Protein AF-A0A0E0AJN8-F1 (afdb_monomer_lite)

pLDDT: mean 80.05, std 16.34, range [33.09, 97.81]

Structure (mmCIF, N/CA/C/O backbone):
data_AF-A0A0E0AJN8-F1
#
_entry.id   AF-A0A0E0AJN8-F1
#
loop_
_atom_site.group_PDB
_atom_site.id
_atom_site.type_symbol
_atom_site.label_atom_id
_atom_site.label_alt_id
_atom_site.label_comp_id
_atom_site.label_asym_id
_atom_site.label_entity_id
_atom_site.label_seq_id
_atom_site.pdbx_PDB_ins_code
_atom_site.Cartn_x
_atom_site.Cartn_y
_atom_site.Cartn_z
_atom_site.occupancy
_atom_site.B_iso_or_equiv
_atom_site.auth_seq_id
_atom_site.auth_comp_id
_atom_site.auth_asym_id
_atom_site.auth_atom_id
_atom_site.pdbx_PDB_model_num
ATOM 1 N N . MET A 1 1 ? 4.833 4.119 -17.431 1.00 85.12 1 MET A N 1
ATOM 2 C CA . MET A 1 1 ? 5.849 3.617 -16.483 1.00 85.12 1 MET A CA 1
ATOM 3 C C . MET A 1 1 ? 6.961 4.631 -16.342 1.00 85.12 1 MET A C 1
ATOM 5 O O . MET A 1 1 ? 7.397 5.195 -17.345 1.00 85.12 1 MET A O 1
ATOM 9 N N . GLU A 1 2 ? 7.409 4.856 -15.116 1.00 89.19 2 GLU A N 1
ATOM 10 C CA . GLU A 1 2 ? 8.600 5.634 -14.806 1.00 89.19 2 GLU A CA 1
ATOM 11 C C . GLU A 1 2 ? 9.861 4.791 -14.993 1.00 89.19 2 GLU A C 1
ATOM 13 O O . GLU A 1 2 ? 9.850 3.565 -14.891 1.00 89.19 2 GLU A O 1
ATOM 18 N N . CYS A 1 3 ? 10.961 5.463 -15.324 1.00 92.19 3 CYS A N 1
ATOM 19 C CA . CYS A 1 3 ? 12.257 4.814 -15.436 1.00 92.19 3 CYS A CA 1
ATOM 20 C C . CYS A 1 3 ? 12.813 4.567 -14.032 1.00 92.19 3 CYS A C 1
ATOM 22 O O . CYS A 1 3 ? 13.001 5.521 -13.284 1.00 92.19 3 CYS A O 1
ATOM 24 N N . ALA A 1 4 ? 13.163 3.326 -13.703 1.00 92.25 4 ALA A N 1
ATOM 25 C CA . ALA A 1 4 ? 13.659 2.983 -12.367 1.00 92.25 4 ALA A CA 1
ATOM 26 C C . ALA A 1 4 ? 15.018 3.614 -12.011 1.00 92.25 4 ALA A C 1
ATOM 28 O O . ALA A 1 4 ? 15.359 3.732 -10.844 1.00 92.25 4 ALA A O 1
ATOM 29 N N . ALA A 1 5 ? 15.783 4.072 -13.007 1.00 91.19 5 ALA A N 1
ATOM 30 C CA . ALA A 1 5 ? 17.014 4.832 -12.774 1.00 91.19 5 ALA A CA 1
ATOM 31 C C . ALA A 1 5 ? 16.797 6.350 -12.613 1.00 91.19 5 ALA A C 1
ATOM 33 O O . ALA A 1 5 ? 17.768 7.102 -12.528 1.00 91.19 5 ALA A O 1
ATOM 34 N N . LYS A 1 6 ? 15.548 6.836 -12.648 1.00 89.12 6 LYS A N 1
ATOM 35 C CA . LYS A 1 6 ? 15.242 8.268 -12.533 1.00 89.12 6 LYS A CA 1
ATOM 36 C C . LYS A 1 6 ? 15.759 8.785 -11.186 1.00 89.12 6 LYS A C 1
ATOM 38 O O . LYS A 1 6 ? 15.412 8.244 -10.145 1.00 89.12 6 LYS A O 1
ATOM 43 N N . GLY A 1 7 ? 16.601 9.817 -11.222 1.00 85.69 7 GLY A N 1
ATOM 44 C CA . GLY A 1 7 ? 17.241 10.382 -10.027 1.00 85.69 7 GLY A CA 1
ATOM 45 C C . GLY A 1 7 ? 18.526 9.675 -9.572 1.00 85.69 7 GLY A C 1
ATOM 46 O O . GLY A 1 7 ? 19.195 10.191 -8.686 1.00 85.69 7 GLY A O 1
ATOM 47 N N . LEU A 1 8 ? 18.911 8.550 -10.189 1.00 86.94 8 LEU A N 1
ATOM 48 C CA . LEU A 1 8 ? 20.195 7.873 -9.927 1.00 86.94 8 LEU A CA 1
ATOM 49 C C . LEU A 1 8 ? 21.315 8.315 -10.880 1.00 86.94 8 LEU A C 1
ATOM 51 O O . LEU A 1 8 ? 22.485 8.026 -10.646 1.00 86.94 8 LEU A O 1
ATOM 55 N N . VAL A 1 9 ? 20.957 8.987 -11.972 1.00 84.81 9 VAL A N 1
ATOM 56 C CA . VAL A 1 9 ? 21.876 9.470 -13.006 1.00 84.81 9 VAL A CA 1
ATOM 57 C C . VAL A 1 9 ? 21.717 10.976 -13.193 1.00 84.81 9 VAL A C 1
ATOM 59 O O . VAL A 1 9 ? 20.617 11.508 -13.051 1.00 84.81 9 VAL A O 1
ATOM 62 N N . ALA A 1 10 ? 22.818 11.657 -13.524 1.00 81.25 10 ALA A N 1
ATOM 63 C CA . ALA A 1 10 ? 22.811 13.089 -13.827 1.00 81.25 10 ALA A CA 1
ATOM 64 C C . ALA A 1 10 ? 22.093 13.401 -15.152 1.00 81.25 10 ALA A C 1
ATOM 66 O O . ALA A 1 10 ? 21.505 14.470 -15.306 1.00 81.25 10 ALA A O 1
ATOM 67 N N . GLU A 1 11 ? 22.129 12.466 -16.105 1.00 82.38 11 GLU A N 1
ATOM 68 C CA . GLU A 1 11 ? 21.421 12.602 -17.375 1.00 82.38 11 GLU A CA 1
ATOM 69 C C . GLU A 1 11 ? 19.902 12.443 -17.176 1.00 82.38 11 GLU A C 1
ATOM 71 O O . GLU A 1 11 ? 19.449 11.465 -16.572 1.00 82.38 11 GLU A O 1
ATOM 76 N N . PRO A 1 12 ? 19.078 13.374 -17.687 1.00 84.31 12 PRO A N 1
ATOM 77 C CA . PRO A 1 12 ? 17.633 13.275 -17.561 1.00 84.31 12 PRO A CA 1
ATOM 78 C C . PRO A 1 12 ? 17.073 12.113 -18.394 1.00 84.31 12 PRO A C 1
ATOM 80 O O . PRO A 1 12 ? 17.628 11.698 -19.410 1.00 84.31 12 PRO A O 1
ATOM 83 N N . CYS A 1 13 ? 15.914 11.594 -17.984 1.00 87.31 13 CYS A N 1
ATOM 84 C CA . CYS A 1 13 ? 15.222 10.560 -18.751 1.00 87.31 13 CYS A CA 1
ATOM 85 C C . CYS A 1 13 ? 14.786 11.100 -20.123 1.00 87.31 13 CYS A C 1
ATOM 87 O O . CYS A 1 13 ? 14.053 12.081 -20.200 1.00 87.31 13 CYS A O 1
ATOM 89 N N . ALA A 1 14 ? 15.185 10.414 -21.197 1.00 75.31 14 ALA A N 1
ATOM 90 C CA . ALA A 1 14 ? 14.916 10.824 -22.580 1.00 75.31 14 ALA A CA 1
ATOM 91 C C . ALA A 1 14 ? 13.469 10.568 -23.067 1.00 75.31 14 ALA A C 1
ATOM 93 O O . ALA A 1 14 ? 13.155 10.842 -24.222 1.00 75.31 14 ALA A O 1
ATOM 94 N N . GLY A 1 15 ? 12.593 10.002 -22.229 1.00 77.19 15 GLY A N 1
ATOM 95 C CA . GLY A 1 15 ? 11.206 9.688 -22.584 1.00 77.19 15 GLY A CA 1
ATOM 96 C C . GLY A 1 15 ? 10.587 8.593 -21.712 1.00 77.19 15 GLY A C 1
ATOM 97 O O . GLY A 1 15 ? 11.140 8.218 -20.675 1.00 77.19 15 GLY A O 1
ATOM 98 N N . GLU A 1 16 ? 9.436 8.068 -22.143 1.00 83.25 16 GLU A N 1
ATOM 99 C CA . GLU A 1 16 ? 8.716 7.001 -21.437 1.00 83.25 16 GLU A CA 1
ATOM 100 C C . GLU A 1 16 ? 9.541 5.714 -21.296 1.00 83.25 16 GLU A C 1
ATOM 102 O O . GLU A 1 16 ? 10.203 5.250 -22.230 1.00 83.25 16 GLU A O 1
ATOM 107 N N . ALA A 1 17 ? 9.441 5.073 -20.130 1.00 89.38 17 ALA A N 1
ATOM 108 C CA . ALA A 1 17 ? 10.117 3.813 -19.863 1.00 89.38 17 ALA A CA 1
ATOM 109 C C . ALA A 1 17 ? 9.378 2.637 -20.521 1.00 89.38 17 ALA A C 1
ATOM 111 O O . ALA A 1 17 ? 8.517 1.998 -19.919 1.00 89.38 17 ALA A O 1
ATOM 112 N N . ARG A 1 18 ? 9.701 2.361 -21.789 1.00 89.06 18 ARG A N 1
ATOM 113 C CA . ARG A 1 18 ? 9.078 1.280 -22.578 1.00 89.06 18 ARG A CA 1
ATOM 114 C C . ARG A 1 18 ? 9.843 -0.042 -22.528 1.00 89.06 18 ARG A C 1
ATOM 116 O O . ARG A 1 18 ? 9.283 -1.084 -22.855 1.00 89.06 18 ARG A O 1
ATOM 123 N N . ARG A 1 19 ? 11.117 -0.024 -22.126 1.00 91.12 19 ARG A N 1
ATOM 124 C CA . ARG A 1 19 ? 11.944 -1.235 -22.019 1.00 91.12 19 ARG A CA 1
ATOM 125 C C . ARG A 1 19 ? 11.726 -1.867 -20.656 1.00 91.12 19 ARG A C 1
ATOM 127 O O . ARG A 1 19 ? 11.797 -1.163 -19.658 1.00 91.12 19 ARG A O 1
ATOM 134 N N . ARG A 1 20 ? 11.517 -3.180 -20.601 1.00 94.38 20 ARG A N 1
ATOM 135 C CA . ARG A 1 20 ? 11.405 -3.929 -19.342 1.00 94.38 20 ARG A CA 1
ATOM 136 C C . ARG A 1 20 ? 12.682 -4.711 -19.062 1.00 94.38 20 ARG A C 1
ATOM 138 O O . ARG A 1 20 ? 13.392 -5.090 -19.994 1.00 94.38 20 ARG A O 1
ATOM 145 N N . CYS A 1 21 ? 12.971 -4.958 -17.788 1.00 95.94 21 CYS A N 1
ATOM 146 C CA . CYS A 1 21 ? 14.015 -5.901 -17.402 1.00 95.94 21 CYS A CA 1
ATOM 147 C C . CYS A 1 21 ? 13.705 -7.280 -18.003 1.00 95.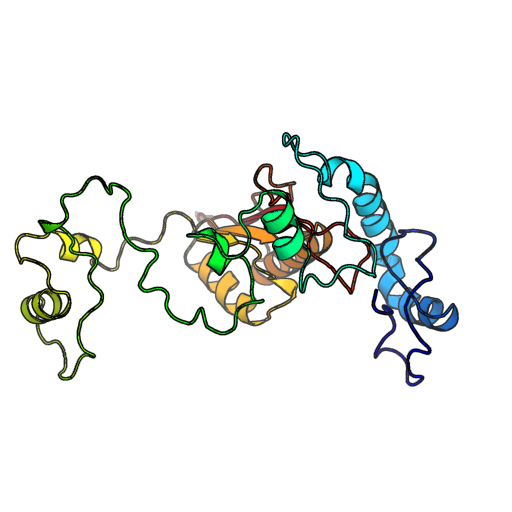94 21 CYS A C 1
ATOM 149 O O . CYS A 1 21 ? 12.617 -7.805 -17.787 1.00 95.94 21 CYS A O 1
ATOM 151 N N . GLY A 1 22 ? 14.656 -7.873 -18.729 1.00 94.75 22 GLY A N 1
ATOM 152 C CA . GLY A 1 22 ? 14.455 -9.180 -19.367 1.00 94.75 22 GLY A CA 1
ATOM 153 C C . GLY A 1 22 ? 14.373 -10.355 -18.388 1.00 94.75 22 GLY A C 1
ATOM 154 O O . GLY A 1 22 ? 13.878 -11.407 -18.767 1.00 94.75 22 GLY A O 1
ATOM 155 N N . GLY A 1 23 ? 14.849 -10.181 -17.149 1.00 95.06 23 GLY A N 1
ATOM 156 C CA . GLY A 1 23 ? 14.781 -11.210 -16.107 1.00 95.06 23 GLY A CA 1
ATOM 157 C C . GLY A 1 23 ? 13.432 -11.224 -15.394 1.00 95.06 23 GLY A C 1
ATOM 158 O O . GLY A 1 23 ? 12.731 -12.226 -15.418 1.00 95.06 23 GLY A O 1
ATOM 159 N N . CYS A 1 24 ? 13.056 -10.100 -14.778 1.00 95.44 24 CYS A N 1
ATOM 160 C CA . CYS A 1 24 ? 11.827 -10.032 -13.988 1.00 95.44 24 CYS A CA 1
ATOM 161 C C . CYS A 1 24 ? 10.605 -9.529 -14.754 1.00 95.44 24 CYS A C 1
ATOM 163 O O . CYS A 1 24 ? 9.489 -9.835 -14.371 1.00 95.44 24 CYS A O 1
ATOM 165 N N . GLY A 1 25 ? 10.763 -8.702 -15.789 1.00 94.12 25 GLY A N 1
ATOM 166 C CA . GLY A 1 25 ? 9.641 -8.039 -16.464 1.00 94.12 25 GLY A CA 1
ATOM 167 C C . GLY A 1 25 ? 8.926 -6.943 -15.650 1.00 94.12 25 GLY A C 1
ATOM 168 O O . GLY A 1 25 ? 8.158 -6.184 -16.238 1.00 94.12 25 GLY A O 1
ATOM 169 N N . ALA A 1 26 ? 9.193 -6.814 -14.345 1.00 93.62 26 ALA A N 1
ATOM 170 C CA . ALA A 1 26 ? 8.548 -5.842 -13.457 1.00 93.62 26 ALA A CA 1
ATOM 171 C C . ALA A 1 26 ? 9.107 -4.415 -13.597 1.00 93.62 26 ALA A C 1
ATOM 173 O O . ALA A 1 26 ? 8.361 -3.442 -13.526 1.00 93.62 26 ALA A O 1
ATOM 174 N N . VAL A 1 27 ? 10.418 -4.265 -13.800 1.00 94.88 27 VAL A N 1
ATOM 175 C CA . VAL A 1 27 ? 11.089 -2.953 -13.786 1.00 94.88 27 VAL A CA 1
ATOM 176 C C . VAL A 1 27 ? 11.207 -2.373 -15.194 1.00 94.88 27 VAL A C 1
ATOM 178 O O . VAL A 1 27 ? 11.583 -3.096 -16.122 1.00 94.88 27 VAL A O 1
ATOM 181 N N . ALA A 1 28 ? 10.930 -1.074 -15.352 1.00 94.75 28 ALA A N 1
ATOM 182 C CA . ALA A 1 28 ? 10.978 -0.374 -16.634 1.00 94.75 28 ALA A CA 1
ATOM 183 C C . ALA A 1 28 ? 12.121 0.658 -16.731 1.00 94.75 28 ALA A C 1
ATOM 185 O O . ALA A 1 28 ? 12.490 1.315 -15.757 1.00 94.75 28 ALA A O 1
ATOM 186 N N . TYR A 1 29 ? 12.657 0.834 -17.940 1.00 94.38 29 TYR A N 1
ATOM 187 C CA . TYR A 1 29 ? 13.757 1.743 -18.263 1.00 94.38 29 TYR A CA 1
ATOM 188 C C . TYR A 1 29 ? 13.488 2.505 -19.565 1.00 94.38 29 TYR A C 1
ATOM 190 O O . TYR A 1 29 ? 12.909 1.966 -20.513 1.00 94.38 29 TYR A O 1
ATOM 198 N N . CYS A 1 30 ? 13.957 3.753 -19.651 1.00 93.94 30 CYS A N 1
ATOM 199 C CA . CYS A 1 30 ? 13.955 4.499 -20.915 1.00 93.94 30 CYS A CA 1
ATOM 200 C C . CYS A 1 30 ? 15.146 4.119 -21.818 1.00 93.94 30 CYS A C 1
ATOM 202 O O . CYS A 1 30 ? 15.045 4.202 -23.040 1.00 93.94 30 CYS A O 1
ATOM 204 N N . SER A 1 31 ? 16.261 3.639 -21.248 1.00 92.25 31 SER A N 1
ATOM 205 C CA . SER A 1 31 ? 17.477 3.273 -21.988 1.00 92.25 31 SER A CA 1
ATOM 206 C C . SER A 1 31 ? 18.209 2.074 -21.371 1.00 92.25 31 SER A C 1
ATOM 208 O O . SER A 1 31 ? 18.002 1.723 -20.209 1.00 92.25 31 SER A O 1
ATOM 210 N N . ARG A 1 32 ? 19.099 1.443 -22.152 1.00 91.75 32 ARG A N 1
ATOM 211 C CA . ARG A 1 32 ? 19.970 0.362 -21.656 1.00 91.75 32 ARG A CA 1
ATOM 212 C C . ARG A 1 32 ? 21.020 0.880 -20.667 1.00 91.75 32 ARG A C 1
ATOM 214 O O . ARG A 1 32 ? 21.349 0.172 -19.727 1.00 91.75 32 ARG A O 1
ATOM 221 N N . ALA A 1 33 ? 21.491 2.116 -20.846 1.00 91.56 33 ALA A N 1
ATOM 222 C CA . ALA A 1 33 ? 22.417 2.760 -19.916 1.00 91.56 33 ALA A CA 1
ATOM 223 C C . ALA A 1 33 ? 21.804 2.881 -18.510 1.00 91.56 33 ALA A C 1
ATOM 225 O O . ALA A 1 33 ? 22.417 2.469 -17.530 1.00 91.56 33 ALA A O 1
ATOM 226 N N . HIS A 1 34 ? 20.548 3.333 -18.422 1.00 93.38 34 HIS A N 1
ATOM 227 C CA . HIS A 1 34 ? 19.816 3.436 -17.156 1.00 93.38 34 HIS A CA 1
ATOM 228 C C . HIS A 1 34 ? 19.598 2.071 -16.493 1.00 93.38 34 HIS A C 1
ATOM 230 O O . HIS A 1 34 ? 19.722 1.951 -15.277 1.00 93.38 34 HIS A O 1
ATOM 236 N N . GLN A 1 35 ? 19.335 1.027 -17.285 1.00 93.25 35 GLN A N 1
ATOM 237 C CA . GLN A 1 35 ? 19.259 -0.337 -16.764 1.00 93.25 35 GLN A CA 1
ATOM 238 C C . GLN A 1 35 ? 20.589 -0.791 -16.149 1.00 93.25 35 GLN A C 1
ATOM 240 O O . GLN A 1 35 ? 20.578 -1.366 -15.066 1.00 93.25 35 GLN A O 1
ATOM 245 N N . THR A 1 36 ? 21.721 -0.525 -16.807 1.00 93.19 36 THR A N 1
ATOM 246 C CA . THR A 1 36 ? 23.049 -0.884 -16.287 1.00 93.19 36 THR A CA 1
ATOM 247 C C . THR A 1 36 ? 23.351 -0.178 -14.967 1.00 93.19 36 THR A C 1
ATOM 249 O O . THR A 1 36 ? 23.847 -0.821 -14.047 1.00 93.19 36 THR A O 1
ATOM 252 N N . VAL A 1 37 ? 23.014 1.110 -14.842 1.00 92.69 37 VAL A N 1
ATOM 253 C CA . VAL A 1 37 ? 23.215 1.864 -13.591 1.00 92.69 37 VAL A CA 1
ATOM 254 C C . VAL A 1 37 ? 22.337 1.313 -12.467 1.00 92.69 37 VAL A C 1
ATOM 256 O O . VAL A 1 37 ? 22.827 1.033 -11.377 1.00 92.69 37 VAL A O 1
ATOM 259 N N . HIS A 1 38 ? 21.049 1.088 -12.736 1.00 94.19 38 HIS A N 1
ATOM 260 C CA . HIS A 1 38 ? 20.123 0.562 -11.732 1.00 94.19 38 HIS A CA 1
ATOM 261 C C . HIS A 1 38 ? 20.402 -0.906 -11.359 1.00 94.19 38 HIS A C 1
ATOM 263 O O . HIS A 1 38 ? 20.001 -1.355 -10.287 1.00 94.19 38 HIS A O 1
ATOM 269 N N . TRP A 1 39 ? 21.114 -1.664 -12.203 1.00 94.00 39 TRP A N 1
ATOM 270 C CA . TRP A 1 39 ? 21.418 -3.077 -11.957 1.00 94.00 39 TRP A CA 1
ATOM 271 C C . TRP A 1 39 ? 22.140 -3.318 -10.627 1.00 94.00 39 TRP A C 1
ATOM 273 O O . TRP A 1 39 ? 21.890 -4.341 -9.997 1.00 94.00 39 TRP A O 1
ATOM 283 N N . GLY A 1 40 ? 22.963 -2.369 -10.164 1.00 89.31 40 GLY A N 1
ATOM 284 C CA . GLY A 1 40 ? 23.632 -2.456 -8.860 1.00 89.31 40 GLY A CA 1
ATOM 285 C C . GLY A 1 40 ? 22.675 -2.585 -7.667 1.00 89.31 40 GLY A C 1
ATOM 286 O O . GLY A 1 40 ? 23.038 -3.210 -6.681 1.00 89.31 40 GLY A O 1
ATOM 287 N N . PHE A 1 41 ? 21.451 -2.062 -7.783 1.00 89.75 41 PHE A N 1
ATOM 288 C CA . PHE A 1 41 ? 20.405 -2.145 -6.756 1.00 89.75 41 PHE A CA 1
ATOM 289 C C . PHE A 1 41 ? 19.395 -3.253 -7.071 1.00 89.75 41 PHE A C 1
ATOM 291 O O . PHE A 1 41 ? 18.955 -3.994 -6.203 1.00 89.75 41 PHE A O 1
ATOM 298 N N . HIS A 1 42 ? 19.035 -3.390 -8.348 1.00 92.75 42 HIS A N 1
ATOM 299 C CA . HIS A 1 42 ? 17.985 -4.305 -8.784 1.00 92.75 42 HIS A CA 1
ATOM 300 C C . HIS A 1 42 ? 18.386 -5.785 -8.755 1.00 92.75 42 HIS A C 1
ATOM 302 O O . HIS A 1 42 ? 17.512 -6.645 -8.667 1.00 92.75 42 HIS A O 1
ATOM 308 N N . LYS A 1 43 ? 19.679 -6.103 -8.895 1.00 94.12 43 LYS A N 1
ATOM 309 C CA . LYS A 1 43 ? 20.155 -7.476 -9.118 1.00 94.12 43 LYS A CA 1
ATOM 310 C C . LYS A 1 43 ? 19.637 -8.467 -8.073 1.00 94.12 43 LYS A C 1
ATOM 312 O O . LYS A 1 43 ? 19.214 -9.556 -8.457 1.00 94.12 43 LYS A O 1
ATOM 317 N N . GLU A 1 44 ? 19.666 -8.089 -6.799 1.00 92.62 44 GLU A N 1
ATOM 318 C CA . GLU A 1 44 ? 19.259 -8.947 -5.677 1.00 92.62 44 GLU A CA 1
ATOM 319 C C . GLU A 1 44 ? 17.738 -9.162 -5.646 1.00 92.62 44 GLU A C 1
ATOM 321 O O . GLU A 1 44 ? 17.266 -10.267 -5.391 1.00 92.62 44 GLU A O 1
ATOM 326 N N . GLU A 1 45 ? 16.971 -8.157 -6.072 1.00 92.62 45 GLU A N 1
ATOM 327 C CA . GLU A 1 45 ? 15.504 -8.200 -6.101 1.00 92.62 45 GLU A CA 1
ATOM 328 C C . GLU A 1 45 ? 14.928 -8.820 -7.383 1.00 92.62 45 GLU A C 1
ATOM 330 O O . GLU A 1 45 ? 13.744 -9.152 -7.453 1.00 92.62 45 GLU A O 1
ATOM 335 N N . CYS A 1 46 ? 15.740 -8.981 -8.433 1.00 95.38 46 CYS A N 1
ATOM 336 C CA . CYS A 1 46 ? 15.268 -9.387 -9.758 1.00 95.38 46 CYS A CA 1
ATOM 337 C C . CYS A 1 46 ? 14.595 -10.767 -9.750 1.00 95.38 46 CYS A C 1
ATOM 339 O O . CYS A 1 46 ? 13.519 -10.923 -10.325 1.00 95.38 46 CYS A O 1
ATOM 341 N N . ALA A 1 47 ? 15.189 -11.755 -9.075 1.00 95.75 47 ALA A N 1
ATOM 342 C CA . ALA A 1 47 ? 14.624 -13.103 -9.003 1.00 95.75 47 ALA A CA 1
ATOM 343 C C . ALA A 1 47 ? 13.265 -13.113 -8.284 1.00 95.75 47 ALA A C 1
ATOM 345 O O . ALA A 1 47 ? 12.304 -13.705 -8.772 1.00 95.75 47 ALA A O 1
ATOM 346 N N . ARG A 1 48 ? 13.166 -12.381 -7.170 1.00 93.94 48 ARG A N 1
ATOM 347 C CA . ARG A 1 48 ? 11.936 -12.246 -6.387 1.00 93.94 48 ARG A CA 1
ATOM 348 C C . ARG A 1 48 ? 10.834 -11.552 -7.188 1.00 93.94 48 ARG A C 1
ATOM 350 O O . ARG A 1 48 ? 9.712 -12.042 -7.249 1.00 93.94 48 ARG A O 1
ATOM 357 N N . LEU A 1 49 ? 11.155 -10.455 -7.876 1.00 94.81 49 LEU A N 1
ATOM 358 C CA . LEU A 1 49 ? 10.210 -9.765 -8.760 1.00 94.81 49 LEU A CA 1
ATOM 359 C C . LEU A 1 49 ? 9.755 -10.649 -9.932 1.00 94.81 49 LEU A C 1
ATOM 361 O O . LEU A 1 49 ? 8.606 -10.550 -10.355 1.00 94.81 49 LEU A O 1
ATOM 365 N N . ALA A 1 50 ? 10.624 -11.521 -10.454 1.00 95.19 50 ALA A N 1
ATOM 366 C CA . ALA A 1 50 ? 10.249 -12.487 -11.487 1.00 95.19 50 ALA A CA 1
ATOM 367 C C . ALA A 1 50 ? 9.209 -13.495 -10.969 1.00 95.19 50 ALA A C 1
ATOM 369 O O . ALA A 1 50 ? 8.237 -13.795 -11.662 1.00 95.19 50 ALA A O 1
ATOM 370 N N . GLU A 1 51 ? 9.368 -13.969 -9.731 1.00 93.19 51 GLU A N 1
ATOM 371 C CA . GLU A 1 51 ? 8.389 -14.843 -9.082 1.00 93.19 51 GLU A CA 1
ATOM 372 C C . GLU A 1 51 ? 7.035 -14.143 -8.911 1.00 93.19 51 GLU A C 1
ATOM 374 O O . GLU A 1 51 ? 6.005 -14.701 -9.292 1.00 93.19 51 GLU A O 1
ATOM 379 N N . GLN A 1 52 ? 7.019 -12.896 -8.436 1.00 92.69 52 GLN A N 1
ATOM 380 C CA . GLN A 1 52 ? 5.783 -12.109 -8.317 1.00 92.69 52 GLN A CA 1
ATOM 381 C C . GLN A 1 52 ? 5.089 -11.933 -9.675 1.00 92.69 52 GLN A C 1
ATOM 383 O O . GLN A 1 52 ? 3.874 -12.091 -9.802 1.00 92.69 52 GLN A O 1
ATOM 388 N N . MET A 1 53 ? 5.870 -11.674 -10.726 1.00 92.31 53 MET A N 1
ATOM 389 C CA . MET A 1 53 ? 5.368 -11.543 -12.095 1.00 92.31 53 MET A CA 1
ATOM 390 C C . MET A 1 53 ? 4.781 -12.852 -12.644 1.00 92.31 53 MET A C 1
ATOM 392 O O . MET A 1 53 ? 3.864 -12.809 -13.461 1.00 92.31 53 MET A O 1
ATOM 396 N N . SER A 1 54 ? 5.236 -14.016 -12.168 1.00 91.94 54 SER A N 1
ATOM 397 C CA . SER A 1 54 ? 4.652 -15.312 -12.549 1.00 91.94 54 SER A CA 1
ATOM 398 C C . SER A 1 54 ? 3.245 -15.542 -11.976 1.00 91.94 54 SER A C 1
ATOM 400 O O . SER A 1 54 ? 2.483 -16.347 -12.505 1.00 91.94 54 SER A O 1
ATOM 402 N N . ARG A 1 55 ? 2.864 -14.805 -10.923 1.00 89.00 55 ARG A N 1
ATOM 403 C CA . ARG A 1 55 ? 1.584 -14.953 -10.205 1.00 89.00 55 ARG A CA 1
ATOM 404 C C . ARG A 1 55 ? 0.503 -13.970 -10.670 1.00 89.00 55 ARG A C 1
ATOM 406 O O . ARG A 1 55 ? -0.596 -13.950 -10.117 1.00 89.00 55 ARG A O 1
ATOM 413 N N . ILE A 1 56 ? 0.784 -13.162 -11.693 1.00 85.50 56 ILE A N 1
ATOM 414 C CA . ILE A 1 56 ? -0.104 -12.090 -12.173 1.00 85.50 56 ILE A CA 1
ATOM 415 C C . ILE A 1 56 ? -1.486 -12.596 -12.571 1.00 85.50 56 ILE A C 1
ATOM 417 O O . ILE A 1 56 ? -2.486 -11.950 -12.255 1.00 85.50 56 ILE A O 1
ATOM 421 N N . ASP A 1 57 ? -1.558 -13.730 -13.263 1.00 86.50 57 ASP A N 1
ATOM 422 C CA . ASP A 1 57 ? -2.833 -14.220 -13.785 1.00 86.50 57 ASP A CA 1
ATOM 423 C C . ASP A 1 57 ? -3.777 -14.642 -12.661 1.00 86.50 57 ASP A C 1
ATOM 425 O O . ASP A 1 57 ? -4.969 -14.358 -12.729 1.00 86.50 57 ASP A O 1
ATOM 429 N N . MET A 1 58 ? -3.244 -15.200 -11.571 1.00 87.12 58 MET A N 1
ATOM 430 C CA . MET A 1 58 ? -4.014 -15.480 -10.358 1.00 87.12 58 MET A CA 1
ATOM 431 C C . MET A 1 58 ? -4.591 -14.191 -9.749 1.00 87.12 58 MET A C 1
ATOM 433 O O . MET A 1 58 ? -5.749 -14.162 -9.338 1.00 87.12 58 MET A O 1
ATOM 437 N N . LEU A 1 59 ? -3.827 -13.092 -9.730 1.00 87.12 59 LEU A N 1
ATOM 438 C CA . LEU A 1 59 ? -4.285 -11.816 -9.162 1.00 87.12 59 LEU A CA 1
ATOM 439 C C . LEU A 1 59 ? -5.441 -11.188 -9.951 1.00 87.12 59 LEU A C 1
ATOM 441 O O . LEU A 1 59 ? -6.241 -10.451 -9.372 1.00 87.12 59 LEU A O 1
ATOM 445 N N . LYS A 1 60 ? -5.571 -11.519 -11.238 1.00 84.75 60 LYS A N 1
ATOM 446 C CA . LYS A 1 60 ? -6.666 -11.071 -12.109 1.00 84.75 60 LYS A CA 1
ATOM 447 C C . LYS A 1 60 ? -7.930 -11.928 -11.999 1.00 84.75 60 LYS A C 1
ATOM 449 O O . LYS A 1 60 ? -8.953 -11.558 -12.566 1.00 84.75 60 LYS A O 1
ATOM 454 N N . GLN A 1 61 ? -7.889 -13.054 -11.286 1.00 85.62 61 GLN A N 1
ATOM 455 C CA . GLN A 1 61 ? -9.047 -13.938 -11.149 1.00 85.62 61 GLN A CA 1
ATOM 456 C C . GLN A 1 61 ? -10.038 -13.377 -10.130 1.00 85.62 61 GLN A C 1
ATOM 458 O O . GLN A 1 61 ? -9.791 -13.391 -8.922 1.00 85.62 61 GLN A O 1
ATOM 463 N N . PHE A 1 62 ? -11.179 -12.908 -10.622 1.00 84.31 62 PHE A N 1
ATOM 464 C CA . PHE A 1 62 ? -12.305 -12.472 -9.807 1.00 84.31 62 PHE A CA 1
ATOM 465 C C . PHE A 1 62 ? -13.550 -13.296 -10.152 1.00 84.31 62 PHE A C 1
ATOM 467 O O . PHE A 1 62 ? -13.718 -13.678 -11.308 1.00 84.31 62 PHE A O 1
ATOM 474 N N . PRO A 1 63 ? -14.459 -13.538 -9.190 1.00 83.50 63 PRO A N 1
ATOM 475 C CA . PRO A 1 63 ? -15.716 -14.248 -9.445 1.00 83.50 63 PRO A CA 1
ATOM 476 C C . PRO A 1 63 ? -16.756 -13.375 -10.170 1.00 83.50 63 PRO A C 1
ATOM 478 O O . PRO A 1 63 ? -17.920 -13.752 -10.278 1.00 83.50 63 PRO A O 1
ATOM 481 N N . PHE A 1 64 ? -16.366 -12.180 -10.614 1.00 81.12 64 PHE A N 1
ATOM 482 C CA . PHE A 1 64 ? -17.262 -11.213 -11.218 1.00 81.12 64 PHE A CA 1
ATOM 483 C C . PHE A 1 64 ? -17.299 -11.379 -12.733 1.00 81.12 64 PHE A C 1
ATOM 485 O O . PHE A 1 64 ? -16.275 -11.550 -13.385 1.00 81.12 64 PHE A O 1
ATOM 492 N N . THR A 1 65 ? -18.493 -11.264 -13.301 1.00 69.75 65 THR A N 1
ATOM 493 C CA . THR A 1 65 ? -18.715 -11.322 -14.750 1.00 69.75 65 THR A CA 1
ATOM 494 C C . THR A 1 65 ? -18.475 -9.984 -15.441 1.00 69.75 65 THR A C 1
ATOM 496 O O . THR A 1 65 ? -18.595 -9.896 -16.660 1.00 69.75 65 THR A O 1
ATOM 499 N N . PHE A 1 66 ? -18.171 -8.930 -14.680 1.00 71.81 66 PHE A N 1
ATOM 500 C CA . PHE A 1 66 ? -17.825 -7.644 -15.252 1.00 71.81 66 PHE A CA 1
ATOM 501 C C . PHE A 1 66 ? -16.328 -7.566 -15.531 1.00 71.81 66 PHE A C 1
ATOM 503 O O . PHE A 1 66 ? -15.496 -7.635 -14.631 1.00 71.81 66 PHE A O 1
ATOM 510 N N . SER A 1 67 ? -15.992 -7.403 -16.803 1.00 55.44 67 SER A N 1
ATOM 511 C CA . SER A 1 67 ? -14.641 -7.131 -17.274 1.00 55.44 67 SER A CA 1
ATOM 512 C C . SER A 1 67 ? -14.626 -5.737 -17.876 1.00 55.44 67 SER A C 1
ATOM 514 O O . SER A 1 67 ? -15.327 -5.479 -18.853 1.00 55.44 67 SER A O 1
ATOM 516 N N . VAL A 1 68 ? -13.836 -4.836 -17.299 1.00 57.56 68 VAL A N 1
ATOM 517 C CA . VAL A 1 68 ? -13.616 -3.514 -17.883 1.00 57.56 68 VAL A CA 1
ATOM 518 C C . VAL A 1 68 ? -12.187 -3.461 -18.382 1.00 57.56 68 VAL A C 1
ATOM 520 O O . VAL A 1 68 ? -11.240 -3.316 -17.612 1.00 57.56 68 VAL A O 1
ATOM 523 N N . GLU A 1 69 ? -12.045 -3.653 -19.690 1.00 57.50 69 GLU A N 1
ATOM 524 C CA . GLU A 1 69 ? -10.803 -3.369 -20.397 1.00 57.50 69 GLU A CA 1
ATOM 525 C C . GLU A 1 69 ? -10.536 -1.865 -20.317 1.00 57.50 69 GLU A C 1
ATOM 527 O O . GLU A 1 69 ? -11.464 -1.062 -20.408 1.00 57.50 69 GLU A O 1
ATOM 532 N N . SER A 1 70 ? -9.277 -1.474 -20.102 1.00 58.66 70 SER A N 1
ATOM 533 C CA . SER A 1 70 ? -8.920 -0.055 -20.051 1.00 58.66 70 SER A CA 1
ATOM 534 C C . SER A 1 70 ? -9.406 0.635 -21.328 1.00 58.66 70 SER A C 1
ATOM 536 O O . SER A 1 70 ? -9.173 0.096 -22.415 1.00 58.66 70 SER A O 1
ATOM 538 N N . PRO A 1 71 ? -10.054 1.810 -21.232 1.00 57.31 71 PRO A N 1
ATOM 539 C CA . PRO A 1 71 ? -10.525 2.504 -22.416 1.00 57.31 71 PRO A CA 1
ATOM 540 C C . PRO A 1 71 ? -9.358 2.751 -23.376 1.00 57.31 71 PRO A C 1
ATOM 542 O O . PRO A 1 71 ? -8.231 3.029 -22.951 1.00 57.31 71 PRO A O 1
ATOM 545 N N . ALA A 1 72 ? -9.632 2.663 -24.681 1.00 54.16 72 ALA A N 1
ATOM 546 C CA . ALA A 1 72 ? -8.698 3.139 -25.693 1.00 54.16 72 ALA A CA 1
ATOM 547 C C . ALA A 1 72 ? -8.322 4.603 -25.376 1.00 54.16 72 ALA A C 1
ATOM 549 O O . ALA A 1 72 ? -9.183 5.342 -24.887 1.00 54.16 72 ALA A O 1
ATOM 550 N N . PRO A 1 73 ? -7.090 5.056 -25.684 1.00 52.53 73 PRO A N 1
ATOM 551 C CA . PRO A 1 73 ? -6.564 6.377 -25.298 1.00 52.53 73 PRO A CA 1
ATOM 552 C C . PRO A 1 73 ? -7.393 7.589 -25.772 1.00 52.53 73 PRO A C 1
ATOM 554 O O . PRO A 1 73 ? -7.087 8.723 -25.421 1.00 52.53 73 PRO A O 1
ATOM 557 N N . ASN A 1 74 ? -8.453 7.354 -26.544 1.00 54.56 74 ASN A N 1
ATOM 558 C CA . ASN A 1 74 ? -9.319 8.357 -27.143 1.00 54.56 74 ASN A CA 1
ATOM 559 C C . ASN A 1 74 ? -10.608 8.622 -26.331 1.00 54.56 74 ASN A C 1
ATOM 561 O O . ASN A 1 74 ? -11.397 9.469 -26.739 1.00 54.56 74 ASN A O 1
ATOM 565 N N . HIS A 1 75 ? -10.857 7.919 -25.214 1.00 55.59 75 HIS A N 1
ATOM 566 C CA . HIS A 1 75 ? -12.031 8.157 -24.360 1.00 55.59 75 HIS A CA 1
ATOM 567 C C . HIS A 1 75 ? -11.684 9.004 -23.126 1.00 55.59 75 HIS A C 1
ATOM 569 O O . HIS A 1 75 ? -10.846 8.644 -22.304 1.00 55.59 75 HIS A O 1
ATOM 575 N N . THR A 1 76 ? -12.381 10.132 -22.989 1.00 65.25 76 THR A N 1
ATOM 576 C CA . THR A 1 76 ? -12.185 11.200 -21.999 1.00 65.25 76 THR A CA 1
ATOM 577 C C . THR A 1 76 ? -12.787 10.874 -20.628 1.00 65.25 76 THR A C 1
ATOM 579 O O . THR A 1 76 ? -13.603 11.636 -20.111 1.00 65.25 76 THR A O 1
ATOM 582 N N . PHE A 1 77 ? -12.414 9.745 -20.020 1.00 66.62 77 PHE A N 1
ATOM 583 C CA . PHE A 1 77 ? -12.715 9.512 -18.604 1.00 66.62 77 PHE A CA 1
ATOM 584 C C . PHE A 1 77 ? -11.491 9.852 -17.747 1.00 66.62 77 PHE A C 1
ATOM 586 O O . PHE A 1 77 ? -10.403 9.350 -18.017 1.00 66.62 77 PHE A O 1
ATOM 593 N N . PRO A 1 78 ? -11.645 10.670 -16.693 1.00 71.50 78 PRO A N 1
ATOM 594 C CA . PRO A 1 78 ? -10.527 11.112 -15.857 1.00 71.50 78 PRO A CA 1
ATOM 595 C C . PRO A 1 78 ? -9.918 9.994 -14.999 1.00 71.50 78 PRO A C 1
ATOM 597 O O . PRO A 1 78 ? -8.842 10.177 -14.437 1.00 71.50 78 PRO A O 1
ATOM 600 N N . SER A 1 79 ? -10.577 8.834 -14.882 1.00 76.50 79 SER A N 1
ATOM 601 C CA . SER A 1 79 ? -9.994 7.633 -14.278 1.00 76.50 79 SER A CA 1
ATOM 602 C C . SER A 1 79 ? -10.685 6.349 -14.748 1.00 76.50 79 SER A C 1
ATOM 604 O O . SER A 1 79 ? -11.843 6.369 -15.178 1.00 76.50 79 SER A O 1
ATOM 606 N N . LEU A 1 80 ? -10.003 5.207 -14.583 1.00 76.50 80 LEU A N 1
ATOM 607 C CA . LEU A 1 80 ? -10.566 3.873 -14.840 1.00 76.50 80 LEU A CA 1
ATOM 608 C C . LEU A 1 80 ? -11.819 3.598 -13.991 1.00 76.50 80 LEU A C 1
ATOM 610 O O . LEU A 1 80 ? -12.749 2.937 -14.446 1.00 76.50 80 LEU A O 1
ATOM 614 N N . ARG A 1 81 ? -11.875 4.153 -12.772 1.00 81.50 81 ARG A N 1
ATOM 615 C CA . ARG A 1 81 ? -13.036 4.040 -11.880 1.00 81.50 81 ARG A CA 1
ATOM 616 C C . ARG A 1 81 ? -14.253 4.787 -12.439 1.00 81.50 81 ARG A C 1
ATOM 618 O O . ARG A 1 81 ? -15.347 4.236 -12.404 1.00 81.50 81 ARG A O 1
ATOM 625 N N . CYS A 1 82 ? -14.070 5.973 -13.031 1.00 83.69 82 CYS A N 1
ATOM 626 C CA . CYS A 1 82 ? -15.162 6.689 -13.709 1.00 83.69 82 CYS A CA 1
ATOM 627 C C . CYS A 1 82 ? -15.693 5.887 -14.902 1.00 83.69 82 CYS A C 1
ATOM 629 O O . CYS A 1 82 ? -16.900 5.711 -15.039 1.00 83.69 82 CYS A O 1
ATOM 631 N N . PHE A 1 83 ? -14.788 5.349 -15.725 1.00 82.31 83 PHE A N 1
ATOM 632 C CA . PHE A 1 83 ? -15.154 4.530 -16.882 1.00 82.31 83 PHE A CA 1
ATOM 633 C C . PHE A 1 83 ? -15.934 3.267 -16.483 1.00 82.31 83 PHE A C 1
ATOM 635 O O . PHE A 1 83 ? -16.988 2.979 -17.049 1.00 82.31 83 PHE A O 1
ATOM 642 N N . LEU A 1 84 ? -15.460 2.550 -15.459 1.00 82.88 84 LEU A N 1
ATOM 643 C CA . LEU A 1 84 ? -16.149 1.388 -14.899 1.00 82.88 84 LEU A CA 1
ATOM 644 C C . LEU A 1 84 ? -17.567 1.747 -14.446 1.00 82.88 84 LEU A C 1
ATOM 646 O O . LEU A 1 84 ? -18.523 1.086 -14.845 1.00 82.88 84 LEU A O 1
ATOM 650 N N . LEU A 1 85 ? -17.724 2.801 -13.644 1.00 83.81 85 LEU A N 1
ATOM 651 C CA . LEU A 1 85 ? -19.039 3.214 -13.154 1.00 83.81 85 LEU A CA 1
ATOM 652 C C . LEU A 1 85 ? -19.966 3.653 -14.295 1.00 83.81 85 LEU A C 1
ATOM 654 O O . LEU A 1 85 ? -21.166 3.381 -14.241 1.00 83.81 85 LEU A O 1
ATOM 658 N N . GLU A 1 86 ? -19.437 4.291 -15.339 1.00 84.56 86 GLU A N 1
ATOM 659 C CA . GLU A 1 86 ? -20.219 4.696 -16.511 1.00 84.56 86 GLU A CA 1
ATOM 660 C C . GLU A 1 86 ? -20.723 3.479 -17.293 1.00 84.56 86 GLU A C 1
ATOM 662 O O . GLU A 1 86 ? -21.876 3.466 -17.718 1.00 84.56 86 GLU A O 1
ATOM 667 N N . SER A 1 87 ? -19.924 2.411 -17.404 1.00 82.69 87 SER A N 1
ATOM 668 C CA . SER A 1 87 ? -20.352 1.168 -18.068 1.00 82.69 87 SER A CA 1
ATOM 669 C C . SER A 1 87 ? -21.601 0.542 -17.425 1.00 82.69 87 SER A C 1
ATOM 671 O O . SER A 1 87 ? -22.415 -0.080 -18.107 1.00 82.69 87 SER A O 1
ATOM 673 N N . PHE A 1 88 ? -21.812 0.798 -16.130 1.00 83.38 88 PHE A N 1
ATOM 674 C CA . PHE A 1 88 ? -23.015 0.413 -15.388 1.00 83.38 88 PHE A CA 1
ATOM 675 C C . PHE A 1 88 ? -24.071 1.515 -15.288 1.00 83.38 88 PHE A C 1
ATOM 677 O O . PHE A 1 88 ? -25.105 1.324 -14.648 1.00 83.38 88 PHE A O 1
ATOM 684 N N . LYS A 1 89 ? -23.833 2.679 -15.898 1.00 82.75 89 LYS A N 1
ATOM 685 C CA . LYS A 1 89 ? -24.651 3.890 -15.759 1.00 82.75 89 LYS A CA 1
ATOM 686 C C . LYS A 1 89 ? -24.801 4.323 -14.296 1.00 82.75 89 LYS A C 1
ATOM 688 O O . LYS A 1 89 ? -25.862 4.826 -13.928 1.00 82.75 89 LYS A O 1
ATOM 693 N N . LEU A 1 90 ? -23.776 4.114 -13.470 1.00 84.88 90 LEU A N 1
ATOM 694 C CA . LEU A 1 90 ? -23.718 4.482 -12.047 1.00 84.88 90 LEU A CA 1
ATOM 695 C C . LEU A 1 90 ? -22.808 5.686 -11.776 1.00 84.88 90 LEU A C 1
ATOM 697 O O . LEU A 1 90 ? -22.842 6.246 -10.684 1.00 84.88 90 LEU A O 1
ATOM 701 N N . HIS A 1 91 ? -22.003 6.094 -12.754 1.00 83.69 91 HIS A N 1
ATOM 702 C CA . HIS A 1 91 ? -21.119 7.246 -12.633 1.00 83.69 91 HIS A CA 1
ATOM 703 C C . HIS A 1 91 ? -21.903 8.506 -12.241 1.00 83.69 91 HIS A C 1
ATOM 705 O O . HIS A 1 91 ? -22.953 8.794 -12.815 1.00 83.69 91 HIS A O 1
ATOM 711 N N . GLN A 1 92 ? -21.408 9.219 -11.222 1.00 76.69 92 GLN A N 1
ATOM 712 C CA . GLN A 1 92 ? -22.044 10.413 -10.648 1.00 76.69 92 GLN A CA 1
ATOM 713 C C . GLN A 1 92 ? -23.473 10.195 -10.099 1.00 76.69 92 GLN A C 1
ATOM 715 O O . GLN A 1 92 ? -24.230 11.153 -9.945 1.00 76.69 92 GLN A O 1
ATOM 720 N N . LYS A 1 93 ? -23.870 8.954 -9.767 1.00 73.25 93 LYS A N 1
ATOM 721 C CA . LYS A 1 93 ? -25.209 8.649 -9.227 1.00 73.25 93 LYS A CA 1
ATOM 722 C C . LYS A 1 93 ? -25.176 8.147 -7.790 1.00 73.25 93 LYS A C 1
ATOM 724 O O . LYS A 1 93 ? -24.517 7.157 -7.481 1.00 73.25 93 LYS A O 1
ATOM 729 N N . GLY A 1 94 ? -25.995 8.762 -6.936 1.00 80.38 94 GLY A N 1
ATOM 730 C CA . GLY A 1 94 ? -26.212 8.318 -5.557 1.00 80.38 94 GLY A CA 1
ATOM 731 C C . GLY A 1 94 ? -24.902 8.135 -4.785 1.00 80.38 94 GLY A C 1
ATOM 732 O O . GLY A 1 94 ? -24.014 8.980 -4.864 1.00 80.38 94 GLY A O 1
ATOM 733 N N . LEU A 1 95 ? -24.770 7.000 -4.088 1.00 75.44 95 LEU A N 1
ATOM 734 C CA . LEU A 1 95 ? -23.577 6.650 -3.301 1.00 75.44 95 LEU A CA 1
ATOM 735 C C . LEU A 1 95 ? -22.301 6.500 -4.151 1.00 75.44 95 LEU A C 1
ATOM 737 O O . LEU A 1 95 ? -21.204 6.641 -3.631 1.00 75.44 95 LEU A O 1
ATOM 741 N N . TRP A 1 96 ? -22.421 6.256 -5.459 1.00 76.31 96 TRP A N 1
ATOM 742 C CA . TRP A 1 96 ? -21.273 6.093 -6.358 1.00 76.31 96 TRP A CA 1
ATOM 743 C C . TRP A 1 96 ? -20.625 7.424 -6.747 1.00 76.31 96 TRP A C 1
ATOM 745 O O . TRP A 1 96 ? -19.555 7.431 -7.350 1.00 76.31 96 TRP A O 1
ATOM 755 N N . LYS A 1 97 ? -21.249 8.560 -6.407 1.00 77.81 97 LYS A N 1
ATOM 756 C CA . LYS A 1 97 ? -20.704 9.894 -6.686 1.00 77.81 97 LYS A CA 1
ATOM 757 C C . LYS A 1 97 ? -19.352 10.118 -5.996 1.00 77.81 97 LYS A C 1
ATOM 759 O O . LYS A 1 97 ? -18.447 10.686 -6.597 1.00 77.81 97 LYS A O 1
ATOM 764 N N . SER A 1 98 ? -19.194 9.626 -4.765 1.00 74.19 98 SER A N 1
ATOM 765 C CA . SER A 1 98 ? -17.954 9.756 -3.984 1.00 74.19 98 SER A CA 1
ATOM 766 C C . SER A 1 98 ? -16.806 8.889 -4.498 1.00 74.19 98 SER A C 1
ATOM 768 O O . SER A 1 98 ? -15.664 9.080 -4.093 1.00 74.19 98 SER A O 1
ATOM 770 N N . GLU A 1 99 ? -17.085 7.945 -5.397 1.00 77.81 99 GLU A N 1
ATOM 771 C CA . GLU A 1 99 ? -16.081 7.041 -5.958 1.00 77.81 99 GLU A CA 1
ATOM 772 C C . GLU A 1 99 ? -15.275 7.681 -7.099 1.00 77.81 99 GLU A C 1
ATOM 774 O O . GLU A 1 99 ? -14.320 7.088 -7.602 1.00 77.81 99 GLU A O 1
ATOM 779 N N . CYS A 1 100 ? -15.626 8.893 -7.529 1.00 72.88 100 CYS A N 1
ATOM 780 C CA . CYS A 1 100 ? -14.945 9.600 -8.606 1.00 72.88 100 CYS A CA 1
ATOM 781 C C . CYS A 1 100 ? -14.611 11.046 -8.224 1.00 72.88 100 CYS A C 1
ATOM 783 O O . CYS A 1 100 ? -15.463 11.799 -7.769 1.00 72.88 100 CYS A O 1
ATOM 785 N N . ILE A 1 101 ? -13.369 11.456 -8.495 1.00 70.50 101 ILE A N 1
ATOM 786 C CA . ILE A 1 101 ? -12.859 12.822 -8.261 1.00 70.50 101 ILE A CA 1
ATOM 787 C C . ILE A 1 101 ? -13.166 13.794 -9.411 1.00 70.50 101 ILE A C 1
ATOM 789 O O . ILE A 1 101 ? -12.620 14.891 -9.469 1.00 70.50 101 ILE A O 1
ATOM 793 N N . CYS A 1 102 ? -13.977 13.374 -10.382 1.00 75.44 102 CYS A N 1
ATOM 794 C CA . CYS A 1 102 ? -14.243 14.152 -11.588 1.00 75.44 102 CYS A CA 1
ATOM 795 C C . CYS A 1 102 ? -15.317 15.226 -11.415 1.00 75.44 102 CYS A C 1
ATOM 797 O O . CYS A 1 102 ? -15.549 15.990 -12.348 1.00 75.44 102 CYS A O 1
ATOM 799 N N . ASP A 1 103 ? -15.953 15.276 -10.246 1.00 65.56 103 ASP A N 1
ATOM 800 C CA . ASP A 1 103 ? -16.835 16.365 -9.853 1.00 65.56 103 ASP A CA 1
ATOM 801 C C . ASP A 1 103 ? -16.213 17.113 -8.655 1.00 65.56 103 ASP A C 1
ATOM 803 O O . ASP A 1 103 ? -16.136 16.548 -7.558 1.00 65.56 103 ASP A O 1
ATOM 807 N N . PRO A 1 104 ? -15.736 18.357 -8.844 1.00 57.56 104 PRO A N 1
ATOM 808 C CA . PRO A 1 104 ? -15.128 19.156 -7.783 1.00 57.56 104 PRO A CA 1
ATOM 809 C C . PRO A 1 104 ? -16.114 19.612 -6.688 1.00 57.56 104 PRO A C 1
ATOM 811 O O . PRO A 1 104 ? -15.666 20.149 -5.676 1.00 57.56 104 PRO A O 1
ATOM 814 N N . GLU A 1 105 ? -17.431 19.401 -6.831 1.00 56.97 105 GLU A N 1
ATOM 815 C CA . GLU A 1 105 ? -18.432 19.850 -5.846 1.00 56.97 105 GLU A CA 1
ATOM 816 C C . GLU A 1 105 ? -18.678 18.879 -4.674 1.00 56.97 105 GLU A C 1
ATOM 818 O O . GLU A 1 105 ? -19.405 19.214 -3.735 1.00 56.97 105 GLU A O 1
ATOM 823 N N . VAL A 1 106 ? -18.067 17.687 -4.651 1.00 51.31 106 VAL A N 1
ATOM 824 C CA . VAL A 1 106 ? -18.255 16.718 -3.551 1.00 51.31 106 VAL A CA 1
ATOM 825 C C . VAL A 1 106 ? -17.373 17.083 -2.349 1.00 51.31 106 VAL A C 1
ATOM 827 O O . VAL A 1 106 ? -16.372 16.439 -2.056 1.00 51.31 106 VAL A O 1
ATOM 830 N N . THR A 1 107 ? -17.743 18.147 -1.635 1.00 45.75 107 THR A N 1
ATOM 831 C CA . THR A 1 107 ? -17.089 18.587 -0.383 1.00 45.75 107 THR A CA 1
ATOM 832 C C . THR A 1 107 ? -17.911 18.296 0.873 1.00 45.75 107 THR A C 1
ATOM 834 O O . THR A 1 107 ? -17.476 18.602 1.980 1.00 45.75 107 THR A O 1
ATOM 837 N N . SER A 1 108 ? -19.086 17.674 0.748 1.00 48.50 108 SER A N 1
ATOM 838 C CA . SER A 1 108 ? -19.980 17.463 1.888 1.00 48.50 108 SER A CA 1
ATOM 839 C C . SER A 1 108 ? -20.297 15.987 2.112 1.00 48.50 108 SER A C 1
ATOM 841 O O . SER A 1 108 ? -21.098 15.380 1.411 1.00 48.50 108 SER A O 1
ATOM 843 N N . VAL A 1 109 ? -19.708 15.437 3.175 1.00 48.72 109 VAL A N 1
ATOM 844 C CA . VAL A 1 109 ? -19.976 14.100 3.741 1.00 48.72 109 VAL A CA 1
ATOM 845 C C . VAL A 1 109 ? -21.386 14.015 4.370 1.00 48.72 109 VAL A C 1
ATOM 847 O O . VAL A 1 109 ? -21.810 12.959 4.834 1.00 48.72 109 VAL A O 1
ATOM 850 N N . LYS A 1 110 ? -22.151 15.119 4.384 1.00 46.09 110 LYS A N 1
ATOM 851 C CA . LYS A 1 110 ? -23.411 15.244 5.137 1.00 46.09 110 LYS A CA 1
ATOM 852 C C . LYS A 1 110 ? -24.578 14.406 4.597 1.00 46.09 110 LYS A C 1
ATOM 854 O O . LYS A 1 110 ? -25.530 14.196 5.342 1.00 46.09 110 LYS A O 1
ATOM 859 N N . ASP A 1 111 ? -24.496 13.883 3.373 1.00 44.66 111 ASP A N 1
ATOM 860 C CA . ASP A 1 111 ? -25.608 13.151 2.737 1.00 44.66 111 ASP A CA 1
ATOM 861 C C . ASP A 1 111 ? -25.494 11.615 2.775 1.00 44.66 111 ASP A C 1
ATOM 863 O O . ASP A 1 111 ? -26.417 10.921 2.353 1.00 44.66 111 ASP A O 1
ATOM 867 N N . LEU A 1 112 ? -24.409 11.047 3.315 1.00 45.38 112 LEU A N 1
ATOM 868 C CA . LEU A 1 112 ? -24.179 9.590 3.313 1.00 45.38 112 LEU A CA 1
ATOM 869 C C . LEU A 1 112 ? -24.743 8.851 4.545 1.00 45.38 112 LEU A C 1
ATOM 871 O O . LEU A 1 112 ? -24.671 7.627 4.610 1.00 45.38 112 LEU A O 1
ATOM 875 N N . SER A 1 113 ? -25.289 9.560 5.538 1.00 47.00 113 SER A N 1
ATOM 876 C CA . SER A 1 113 ? -25.538 8.999 6.879 1.00 47.00 113 SER A CA 1
ATOM 877 C C . SER A 1 113 ? -26.926 8.405 7.122 1.00 47.00 113 SER A C 1
ATOM 879 O O . SER A 1 113 ? -27.231 8.010 8.250 1.00 47.00 113 SER A O 1
ATOM 881 N N . LYS A 1 114 ? -27.804 8.327 6.120 1.00 49.28 114 LYS A N 1
ATOM 882 C CA . LYS A 1 114 ? -29.171 7.859 6.368 1.00 49.28 114 LYS A CA 1
ATOM 883 C C . LYS A 1 114 ? -29.329 6.394 5.985 1.00 49.28 114 LYS A C 1
ATOM 885 O O . LYS A 1 114 ? -29.372 6.052 4.815 1.00 49.28 114 LYS A O 1
ATOM 890 N N . THR A 1 115 ? -29.490 5.606 7.049 1.00 49.38 115 THR A N 1
ATOM 891 C CA . THR A 1 115 ? -30.102 4.273 7.150 1.00 49.38 115 THR A CA 1
ATOM 892 C C . THR A 1 115 ? -29.197 3.059 6.955 1.00 49.38 115 THR A C 1
ATOM 894 O O . THR A 1 115 ? -29.152 2.483 5.877 1.00 49.38 115 THR A O 1
ATOM 897 N N . THR A 1 116 ? -28.622 2.583 8.064 1.00 36.75 116 THR A N 1
ATOM 898 C CA . THR A 1 116 ? -28.509 1.144 8.359 1.00 36.75 116 THR A CA 1
ATOM 899 C C . THR A 1 116 ? -28.605 0.923 9.868 1.00 36.75 116 THR A C 1
ATOM 901 O O . THR A 1 116 ? -27.903 1.585 10.634 1.00 36.75 116 THR A O 1
ATOM 904 N N . ASP A 1 117 ? -29.504 0.016 10.256 1.00 39.50 117 ASP A N 1
ATOM 905 C CA . ASP A 1 117 ? -29.809 -0.432 11.617 1.00 39.50 117 ASP A CA 1
ATOM 906 C C . ASP A 1 117 ? -28.551 -0.790 12.414 1.00 39.50 117 ASP A C 1
ATOM 908 O O . ASP A 1 117 ? -27.945 -1.845 12.230 1.00 39.50 117 ASP A O 1
ATOM 912 N N . TRP A 1 118 ? -28.199 0.077 13.358 1.00 38.62 118 TRP A N 1
ATOM 913 C CA . TRP A 1 118 ? -27.423 -0.326 14.520 1.00 38.62 118 TRP A CA 1
ATOM 914 C C . TRP A 1 118 ? -28.413 -0.792 15.581 1.00 38.62 118 TRP A C 1
ATOM 916 O O . TRP A 1 118 ? -29.358 -0.077 15.907 1.00 38.62 118 TRP A O 1
ATOM 926 N N . SER A 1 119 ? -28.198 -1.984 16.129 1.00 44.41 119 SER A N 1
ATOM 927 C CA . SER A 1 119 ? -29.060 -2.669 17.105 1.00 44.41 119 SER A CA 1
ATOM 928 C C . SER A 1 119 ? -29.114 -2.004 18.495 1.00 44.41 119 SER A C 1
ATOM 930 O O . SER A 1 119 ? -29.209 -2.681 19.515 1.00 44.41 119 SER A O 1
ATOM 932 N N . MET A 1 120 ? -29.043 -0.676 18.559 1.00 47.12 120 MET A N 1
ATOM 933 C CA . MET A 1 120 ? -29.351 0.145 19.723 1.00 47.12 120 MET A CA 1
ATOM 934 C C . MET A 1 120 ? -30.239 1.292 19.253 1.00 47.12 120 MET A C 1
ATOM 936 O O . MET A 1 120 ? -29.861 2.040 18.355 1.00 47.12 120 MET A O 1
ATOM 940 N N . GLY A 1 121 ? -31.420 1.433 19.861 1.00 54.97 121 GLY A N 1
ATOM 941 C CA . GLY A 1 121 ? -32.356 2.498 19.504 1.00 54.97 121 GLY A CA 1
ATOM 942 C C . GLY A 1 121 ? -31.671 3.866 19.528 1.00 54.97 121 GLY A C 1
ATOM 943 O O . GLY A 1 121 ? -30.916 4.161 20.453 1.00 54.97 121 GLY A O 1
ATOM 944 N N . SER A 1 122 ? -31.946 4.701 18.525 1.00 52.50 122 SER A N 1
ATOM 945 C CA . SER A 1 122 ? -31.324 6.020 18.308 1.00 52.50 122 SER A CA 1
ATOM 946 C C . SER A 1 122 ? -31.357 6.949 19.528 1.00 52.50 122 SER A C 1
ATOM 948 O O . SER A 1 122 ? -30.489 7.804 19.675 1.00 52.50 122 SER A O 1
ATOM 950 N N . ALA A 1 123 ? -32.308 6.749 20.444 1.00 56.66 123 ALA A N 1
ATOM 951 C CA . ALA A 1 123 ? -32.366 7.449 21.723 1.00 56.66 123 ALA A CA 1
ATOM 952 C C . ALA A 1 123 ? -31.161 7.154 22.638 1.00 56.66 123 ALA A C 1
ATOM 954 O O . ALA A 1 123 ? -30.801 7.986 23.458 1.00 56.66 123 ALA A O 1
ATOM 955 N N . LEU A 1 124 ? -30.523 5.989 22.525 1.00 50.66 124 LEU A N 1
ATOM 956 C CA . LEU A 1 124 ? -29.444 5.556 23.419 1.00 50.66 124 LEU A CA 1
ATOM 957 C C . LEU A 1 124 ? -28.057 6.018 22.962 1.00 50.66 124 LEU A C 1
ATOM 959 O O . LEU A 1 124 ? -27.139 6.056 23.777 1.00 50.66 124 LEU A O 1
ATOM 963 N N . CYS A 1 125 ? -27.893 6.382 21.691 1.00 50.97 125 CYS A N 1
ATOM 964 C CA . CYS A 1 125 ? -26.670 6.978 21.160 1.00 50.97 125 CYS A CA 1
ATOM 965 C C . CYS A 1 125 ? -27.016 7.804 19.911 1.00 50.97 125 CYS A C 1
ATOM 967 O O . CYS A 1 125 ? -26.848 7.322 18.790 1.00 50.97 125 CYS A O 1
ATOM 969 N N . PRO A 1 126 ? -27.562 9.022 20.068 1.00 55.69 126 PRO A N 1
ATOM 970 C CA . PRO A 1 126 ? -27.771 9.915 18.940 1.00 55.69 126 PRO A CA 1
ATOM 971 C C . PRO A 1 126 ? -26.407 10.259 18.331 1.00 55.69 126 PRO A C 1
ATOM 973 O O . PRO A 1 126 ? -25.644 11.060 18.867 1.00 55.69 126 PRO A O 1
ATOM 976 N N . CYS A 1 127 ? -26.071 9.615 17.212 1.00 51.44 127 CYS A N 1
ATOM 977 C CA . CYS A 1 127 ? -24.868 9.871 16.417 1.00 51.44 127 CYS A CA 1
ATOM 978 C C . CYS A 1 127 ? -24.958 11.213 15.668 1.00 51.44 127 CYS A C 1
ATOM 980 O O . CYS A 1 127 ? -24.672 11.295 14.477 1.00 51.44 127 CYS A O 1
ATOM 982 N N . THR A 1 128 ? -25.379 12.271 16.351 1.00 56.00 128 THR A N 1
ATOM 983 C CA . THR A 1 128 ? -25.305 13.641 15.857 1.00 56.00 128 THR A CA 1
ATOM 984 C C . THR A 1 128 ? -23.925 14.204 16.171 1.00 56.00 128 THR A C 1
ATOM 986 O O . THR A 1 128 ? -23.412 14.097 17.292 1.00 56.00 128 THR A O 1
ATOM 989 N N . GLU A 1 129 ? -23.277 14.761 15.152 1.00 52.91 129 GLU A N 1
ATOM 990 C CA . GLU A 1 129 ? -22.085 15.590 15.321 1.00 52.91 129 GLU A CA 1
ATOM 991 C C . GLU A 1 129 ? -22.427 16.749 16.279 1.00 52.91 129 GLU A C 1
ATOM 993 O O . GLU A 1 129 ? -23.568 17.218 16.259 1.00 52.91 129 GLU A O 1
ATOM 998 N N . PRO A 1 130 ? -21.512 17.191 17.162 1.00 59.22 130 PRO A N 1
ATOM 999 C CA . PRO A 1 130 ? -21.808 18.318 18.034 1.00 59.22 130 PRO A CA 1
ATOM 1000 C C . PRO A 1 130 ? -22.122 19.546 17.177 1.00 59.22 130 PRO A C 1
ATOM 1002 O O . PRO A 1 130 ? -21.315 19.927 16.333 1.00 59.22 130 PRO A O 1
ATOM 1005 N N . GLU A 1 131 ? -23.279 20.170 17.400 1.00 57.06 131 GLU A N 1
ATOM 1006 C CA . GLU A 1 131 ? -23.742 21.307 16.587 1.00 57.06 131 GLU A CA 1
ATOM 1007 C C . GLU A 1 131 ? -22.782 22.508 16.660 1.00 57.06 131 GLU A C 1
ATOM 1009 O O . GLU A 1 131 ? -22.733 23.334 15.747 1.00 57.06 131 GLU A O 1
ATOM 1014 N N . HIS A 1 132 ? -21.970 22.577 17.722 1.00 63.72 132 HIS A N 1
ATOM 1015 C CA . HIS A 1 132 ? -21.018 23.651 17.972 1.00 63.72 132 HIS A CA 1
ATOM 1016 C C . HIS A 1 132 ? -19.681 23.134 18.527 1.00 63.72 132 HIS A C 1
ATOM 1018 O O . HIS A 1 132 ? -19.614 22.142 19.264 1.00 63.72 132 HIS A O 1
ATOM 1024 N N . SER A 1 133 ? -18.603 23.855 18.207 1.00 61.78 133 SER A N 1
ATOM 1025 C CA . SER A 1 133 ? -17.300 23.679 18.847 1.00 61.78 133 SER A CA 1
ATOM 1026 C C . SER A 1 133 ? -17.396 23.988 20.344 1.00 61.78 133 SER A C 1
ATOM 1028 O O . SER A 1 133 ? -18.166 24.849 20.782 1.00 61.78 133 SER A O 1
ATOM 1030 N N . VAL A 1 134 ? -16.616 23.263 21.149 1.00 68.25 134 VAL A N 1
ATOM 1031 C CA . VAL A 1 134 ? -16.601 23.423 22.607 1.00 68.25 134 VAL A CA 1
ATOM 1032 C C . VAL A 1 134 ? -16.118 24.837 22.942 1.00 68.25 134 VAL A C 1
ATOM 1034 O O . VAL A 1 134 ? -14.929 25.132 22.874 1.00 68.25 134 VAL A O 1
ATOM 1037 N N . SER A 1 135 ? -17.060 25.722 23.267 1.00 61.31 135 SER A N 1
ATOM 1038 C CA . SER A 1 135 ? -16.784 27.142 23.530 1.00 61.31 135 SER A CA 1
ATOM 1039 C C . SER A 1 135 ? -16.328 27.399 24.975 1.00 61.31 135 SER A C 1
ATOM 1041 O O . SER A 1 135 ? -15.774 28.452 25.273 1.00 61.31 135 SER A O 1
ATOM 1043 N N . THR A 1 136 ? -16.528 26.429 25.874 1.00 67.31 136 THR A N 1
ATOM 1044 C CA . THR A 1 136 ? -16.123 26.465 27.289 1.00 67.31 136 THR A CA 1
ATOM 1045 C C . THR A 1 136 ? -15.596 25.096 27.727 1.00 67.31 136 THR A C 1
ATOM 1047 O O . THR A 1 136 ? -16.149 24.093 27.275 1.00 67.31 136 THR A O 1
ATOM 1050 N N . PRO A 1 137 ? -14.607 25.006 28.636 1.00 75.69 137 PRO A N 1
ATOM 1051 C CA . PRO A 1 137 ? -14.116 23.722 29.141 1.00 75.69 137 PRO A CA 1
ATOM 1052 C C . PRO A 1 137 ? -15.253 22.854 29.701 1.00 75.69 137 PRO A C 1
ATOM 1054 O O . PRO A 1 137 ? -16.063 23.329 30.496 1.00 75.69 137 PRO A O 1
ATOM 1057 N N . LEU A 1 138 ? -15.317 21.583 29.295 1.00 82.94 138 LEU A N 1
ATOM 1058 C CA . LEU A 1 138 ? -16.268 20.617 29.849 1.00 82.94 138 LEU A CA 1
ATOM 1059 C C . LEU A 1 138 ? -15.800 20.222 31.255 1.00 82.94 138 LEU A C 1
ATOM 1061 O O . LEU A 1 138 ? -14.731 19.632 31.400 1.00 82.94 138 LEU A O 1
ATOM 1065 N N . THR A 1 139 ? -16.578 20.545 32.289 1.00 87.25 139 THR A N 1
ATOM 1066 C CA . THR A 1 139 ? -16.191 20.313 33.694 1.00 87.25 139 THR A CA 1
ATOM 1067 C C . THR A 1 139 ? -16.939 19.152 34.350 1.00 87.25 139 THR A C 1
ATOM 1069 O O . THR A 1 139 ? -16.621 18.774 35.476 1.00 87.25 139 THR A O 1
ATOM 1072 N N . SER A 1 140 ? -17.910 18.544 33.660 1.00 86.06 140 SER A N 1
ATOM 1073 C CA . SER A 1 140 ? -18.659 17.390 34.160 1.00 86.06 140 SER A CA 1
ATOM 1074 C C . SER A 1 140 ? -19.171 16.470 33.043 1.00 86.06 140 SER A C 1
ATOM 1076 O O . SER A 1 140 ? -19.336 16.885 31.893 1.00 86.06 140 SER A O 1
ATOM 1078 N N . TRP A 1 141 ? -19.517 15.222 33.391 1.00 82.25 141 TRP A N 1
ATOM 1079 C CA . TRP A 1 141 ? -20.205 14.288 32.483 1.00 82.25 141 TRP A CA 1
ATOM 1080 C C . TRP A 1 141 ? -21.537 14.838 31.964 1.00 82.25 141 TRP A C 1
ATOM 1082 O O . TRP A 1 141 ? -21.907 14.586 30.821 1.00 82.25 141 TRP A O 1
ATOM 1092 N N . LYS A 1 142 ? -22.241 15.636 32.776 1.00 87.31 142 LYS A N 1
ATOM 1093 C CA . LYS A 1 142 ? -23.487 16.296 32.374 1.00 87.31 142 LYS A CA 1
ATOM 1094 C C . LYS A 1 142 ? -23.248 17.312 31.257 1.00 87.31 142 LYS A C 1
ATOM 1096 O O . LYS A 1 142 ? -24.076 17.421 30.355 1.00 87.31 142 LYS A O 1
ATOM 1101 N N . ASP A 1 143 ? -22.117 18.015 31.289 1.00 85.50 143 ASP A N 1
ATOM 1102 C CA . ASP A 1 143 ? -21.743 18.971 30.245 1.00 85.50 143 ASP A CA 1
ATOM 1103 C C . ASP A 1 143 ? -21.312 18.258 28.965 1.00 85.50 143 ASP A C 1
ATOM 1105 O O . ASP A 1 143 ? -21.731 18.659 27.882 1.00 85.50 143 ASP A O 1
ATOM 1109 N N . TYR A 1 144 ? -20.572 17.150 29.083 1.00 80.75 144 TYR A N 1
ATOM 1110 C CA . TYR A 1 144 ? -20.233 16.292 27.945 1.00 80.75 144 TYR A CA 1
ATOM 1111 C C . TYR A 1 144 ? -21.483 15.713 27.264 1.00 80.75 144 TYR A C 1
ATOM 1113 O O . TYR A 1 144 ? -21.627 15.816 26.047 1.00 80.75 144 TYR A O 1
ATOM 1121 N N . TYR A 1 145 ? -22.416 15.143 28.035 1.00 82.94 145 TYR A N 1
ATOM 1122 C CA . TYR A 1 145 ? -23.664 14.583 27.503 1.00 82.94 145 TYR A CA 1
ATOM 1123 C C . TYR A 1 145 ? -24.524 15.658 26.839 1.00 82.94 145 TYR A C 1
ATOM 1125 O O . TYR A 1 145 ? -25.061 15.422 25.762 1.00 82.94 145 TYR A O 1
ATOM 1133 N N . ARG A 1 146 ? -24.598 16.862 27.424 1.00 81.38 146 ARG A N 1
ATOM 1134 C CA . ARG A 1 146 ? -25.285 18.005 26.808 1.00 81.38 146 ARG A CA 1
ATOM 1135 C C . ARG A 1 146 ? -24.624 18.416 25.490 1.00 81.38 146 ARG A C 1
ATOM 1137 O O . ARG A 1 146 ? -25.331 18.638 24.518 1.00 81.38 146 ARG A O 1
ATOM 1144 N N . TRP A 1 147 ? -23.292 18.483 25.445 1.00 76.62 147 TRP A N 1
ATOM 1145 C CA . TRP A 1 147 ? -22.534 18.829 24.237 1.00 76.62 147 TRP A CA 1
ATOM 1146 C C . TRP A 1 147 ? -22.706 17.801 23.109 1.00 76.62 147 TRP A C 1
ATOM 1148 O O . TRP A 1 147 ? -22.803 18.168 21.941 1.00 76.62 147 TRP A O 1
ATOM 1158 N N . ARG A 1 148 ? -22.771 16.511 23.447 1.00 73.31 148 ARG A N 1
ATOM 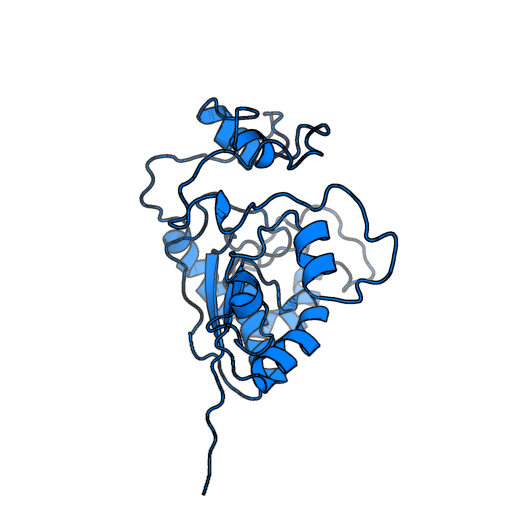1159 C CA . ARG A 1 148 ? -22.988 15.416 22.488 1.00 73.31 148 ARG A CA 1
ATOM 1160 C C . ARG A 1 148 ? -24.467 15.128 22.209 1.00 73.31 148 ARG A C 1
ATOM 1162 O O . ARG A 1 148 ? -24.753 14.193 21.469 1.00 73.31 148 ARG A O 1
ATOM 1169 N N . SER A 1 149 ? -25.385 15.894 22.800 1.00 74.19 149 SER A N 1
ATOM 1170 C CA . SER A 1 149 ? -26.835 15.691 22.691 1.00 74.19 149 SER A CA 1
ATOM 1171 C C . SER A 1 149 ? -27.293 14.289 23.127 1.00 74.19 149 SER A C 1
ATOM 1173 O O . SER A 1 149 ? -28.202 13.710 22.542 1.00 74.19 149 SER A O 1
ATOM 1175 N N . LEU A 1 150 ? -26.666 13.732 24.167 1.00 76.44 150 LEU A N 1
ATOM 1176 C CA . LEU A 1 150 ? -26.934 12.400 24.714 1.00 76.44 150 LEU A CA 1
ATOM 1177 C C . LEU A 1 150 ? -27.875 12.476 25.932 1.00 76.44 150 LEU A C 1
ATOM 1179 O O . LEU A 1 150 ? -27.659 13.312 26.817 1.00 76.44 150 LEU A O 1
ATOM 1183 N N . PRO A 1 151 ? -28.871 11.579 26.070 1.00 80.94 151 PRO A N 1
ATOM 1184 C CA . PRO A 1 151 ? -29.649 11.488 27.301 1.00 80.94 151 PRO A CA 1
ATOM 1185 C C . PRO A 1 151 ? -28.814 10.885 28.429 1.00 80.94 151 PRO A C 1
ATOM 1187 O O . PRO A 1 151 ? -28.043 9.955 28.213 1.00 80.94 151 PRO A O 1
ATOM 1190 N N . LEU A 1 152 ? -29.007 11.365 29.661 1.00 83.69 152 LEU A N 1
ATOM 1191 C CA . LEU A 1 152 ? -28.250 10.894 30.833 1.00 83.69 152 LEU A CA 1
ATOM 1192 C C . LEU A 1 152 ? -28.483 9.412 31.167 1.00 83.69 152 LEU A C 1
ATOM 1194 O O . LEU A 1 152 ? -27.692 8.821 31.892 1.00 83.69 152 LEU A O 1
ATOM 1198 N N . GLN A 1 153 ? -29.550 8.809 30.641 1.00 80.56 153 GLN A N 1
ATOM 1199 C CA . GLN A 1 153 ? -29.827 7.376 30.766 1.00 80.56 153 GLN A CA 1
ATOM 1200 C C . GLN A 1 153 ? -28.981 6.529 29.802 1.00 80.56 153 GLN A C 1
ATOM 1202 O O . GLN A 1 153 ? -28.943 5.308 29.938 1.00 80.56 153 GLN A O 1
ATOM 1207 N N . SER A 1 154 ? -28.316 7.152 28.824 1.00 76.12 154 SER A N 1
ATOM 1208 C CA . SER A 1 154 ? -27.427 6.453 27.905 1.00 76.12 154 SER A CA 1
ATOM 1209 C C . SER A 1 154 ? -26.207 5.909 28.657 1.00 76.12 154 SER A C 1
ATOM 1211 O O . SER A 1 154 ? -25.497 6.685 29.310 1.00 76.12 154 SER A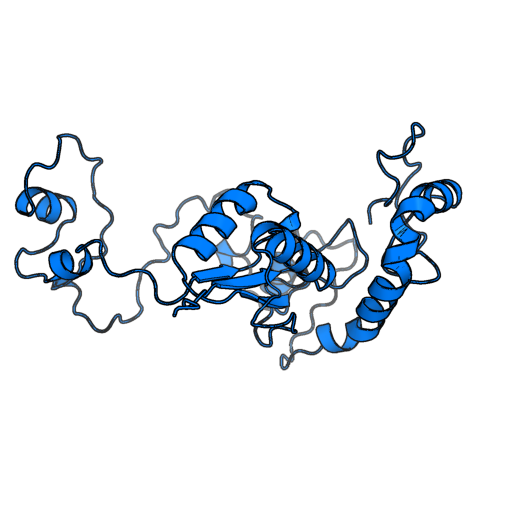 O 1
ATOM 1213 N N . PRO A 1 155 ? -25.887 4.609 28.520 1.00 77.69 155 PRO A N 1
ATOM 1214 C CA . PRO A 1 155 ? -24.711 4.013 29.140 1.00 77.69 155 PRO A CA 1
ATOM 1215 C C . PRO A 1 155 ? -23.410 4.370 28.405 1.00 77.69 155 PRO A C 1
ATOM 1217 O O . PRO A 1 155 ? -22.383 3.760 28.679 1.00 77.69 155 PRO A O 1
ATOM 1220 N N . VAL A 1 156 ? -23.400 5.328 27.467 1.00 69.75 156 VAL A N 1
ATOM 1221 C CA . VAL A 1 156 ? -22.214 5.604 26.639 1.00 69.75 156 VAL A CA 1
ATOM 1222 C C . VAL A 1 156 ? -20.989 6.029 27.456 1.00 69.75 156 VAL A C 1
ATOM 1224 O O . VAL A 1 156 ? -19.873 5.745 27.040 1.00 69.75 156 VAL A O 1
ATOM 1227 N N . ALA A 1 157 ? -21.158 6.622 28.643 1.00 73.56 157 ALA A N 1
ATOM 1228 C CA . ALA A 1 157 ? -20.061 6.885 29.580 1.00 73.56 157 ALA A CA 1
ATOM 1229 C C . ALA A 1 157 ? -19.284 5.609 29.943 1.00 73.56 157 ALA A C 1
ATOM 1231 O O . ALA A 1 157 ? -18.079 5.671 30.161 1.00 73.56 157 ALA A O 1
ATOM 1232 N N . VAL A 1 158 ? -19.952 4.450 29.947 1.00 68.94 158 VAL A N 1
ATOM 1233 C CA . VAL A 1 158 ? -19.319 3.139 30.125 1.00 68.94 158 VAL A CA 1
ATOM 1234 C C . VAL A 1 158 ? -18.465 2.784 28.912 1.00 68.94 158 VAL A C 1
ATOM 1236 O O . VAL A 1 158 ? -17.396 2.228 29.081 1.00 68.94 158 VAL A O 1
ATOM 1239 N N . LEU A 1 159 ? -18.861 3.141 27.690 1.00 60.78 159 LEU A N 1
ATOM 1240 C CA . LEU A 1 159 ? -18.022 2.946 26.498 1.00 60.78 159 LEU A CA 1
ATOM 1241 C C . LEU A 1 159 ? -16.865 3.953 26.419 1.00 60.78 159 LEU A C 1
ATOM 1243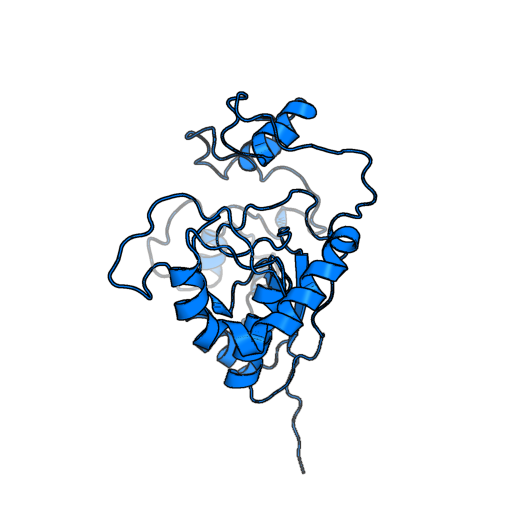 O O . LEU A 1 159 ? -15.839 3.664 25.815 1.00 60.78 159 LEU A O 1
ATOM 1247 N N . LEU A 1 160 ? -17.020 5.120 27.049 1.00 61.56 160 LEU A N 1
ATOM 1248 C CA . LEU A 1 160 ? -15.985 6.149 27.172 1.00 61.56 160 LEU A CA 1
ATOM 1249 C C . LEU A 1 160 ? -14.999 5.869 28.314 1.00 61.56 160 LEU A C 1
ATOM 1251 O O . LEU A 1 160 ? -14.046 6.634 28.481 1.00 61.56 160 LEU A O 1
ATOM 1255 N N . HIS A 1 161 ? -15.196 4.793 29.093 1.00 59.38 161 HIS A N 1
ATOM 1256 C CA . HIS A 1 161 ? -14.144 4.299 29.972 1.00 59.38 161 HIS A CA 1
ATOM 1257 C C . HIS A 1 161 ? -12.959 3.898 29.081 1.00 59.38 161 HIS A C 1
ATOM 1259 O O . HIS A 1 161 ? -13.024 3.012 28.233 1.00 59.38 161 HIS A O 1
ATOM 1265 N N . TRP A 1 162 ? -11.881 4.650 29.227 1.00 48.97 162 TRP A N 1
ATOM 1266 C CA . TRP A 1 162 ? -10.711 4.687 28.355 1.00 48.97 162 TRP A CA 1
ATOM 1267 C C . TRP A 1 162 ? -9.891 3.375 28.309 1.00 48.97 162 TRP A C 1
ATOM 1269 O O . TRP A 1 162 ? -8.846 3.330 27.672 1.00 48.97 162 TRP A O 1
ATOM 1279 N N . ASP A 1 163 ? -10.343 2.287 28.937 1.00 53.03 163 ASP A N 1
ATOM 1280 C CA . ASP A 1 163 ? -9.496 1.111 29.185 1.00 53.03 163 ASP A CA 1
ATOM 1281 C C . ASP A 1 163 ? -9.742 -0.090 28.259 1.00 53.03 163 ASP A C 1
ATOM 1283 O O . ASP A 1 163 ? -9.047 -1.104 28.346 1.00 53.03 163 ASP A O 1
ATOM 1287 N N . SER A 1 164 ? -10.680 0.001 27.310 1.00 61.09 164 SER A N 1
ATOM 1288 C CA . SER A 1 164 ? -10.788 -1.044 26.285 1.00 61.09 164 SER A CA 1
ATOM 1289 C C . SER A 1 164 ? -9.744 -0.823 25.186 1.00 61.09 164 SER A C 1
ATOM 1291 O O . SER A 1 164 ? -9.970 -0.128 24.195 1.00 61.09 164 SER A O 1
ATOM 1293 N N . LYS A 1 165 ? -8.558 -1.420 25.367 1.00 69.25 165 LYS A N 1
ATOM 1294 C CA . LYS A 1 165 ? -7.596 -1.607 24.270 1.00 69.25 165 LYS A CA 1
ATOM 1295 C C . LYS A 1 165 ? -8.330 -2.245 23.080 1.00 69.25 165 LYS A C 1
ATOM 1297 O O . LYS A 1 165 ? -9.071 -3.207 23.298 1.00 69.25 165 LYS A O 1
ATOM 1302 N N . PRO A 1 166 ? -8.151 -1.757 21.837 1.00 79.75 166 PRO A N 1
ATOM 1303 C CA . PRO A 1 166 ? -8.799 -2.388 20.700 1.00 79.75 166 PRO A CA 1
ATOM 1304 C C . PRO A 1 166 ? -8.383 -3.858 20.597 1.00 79.75 166 PRO A C 1
ATOM 1306 O O . PRO A 1 166 ? -7.230 -4.210 20.823 1.00 79.75 166 PRO A O 1
ATOM 1309 N N . HIS A 1 167 ? -9.328 -4.723 20.236 1.00 82.56 167 HIS A N 1
ATOM 1310 C CA . HIS A 1 167 ? -9.053 -6.152 20.055 1.00 82.56 167 HIS A CA 1
ATOM 1311 C C . HIS A 1 167 ? -8.252 -6.442 18.777 1.00 82.56 167 HIS A C 1
ATOM 1313 O O . HIS A 1 167 ? -7.639 -7.499 18.652 1.00 82.56 167 HIS A O 1
ATOM 1319 N N . LEU A 1 168 ? -8.298 -5.523 17.809 1.00 89.00 168 LEU A N 1
ATOM 1320 C CA . LEU A 1 168 ? -7.693 -5.664 16.493 1.00 89.00 168 LEU A CA 1
ATOM 1321 C C . LEU A 1 168 ? -7.466 -4.282 15.881 1.00 89.00 168 LEU A C 1
ATOM 1323 O O . LEU A 1 168 ? -8.337 -3.415 15.955 1.00 89.00 168 LEU A O 1
ATOM 1327 N N . ILE A 1 169 ? -6.327 -4.106 15.223 1.00 92.19 169 ILE A N 1
ATOM 1328 C CA . ILE A 1 169 ? -6.041 -2.958 14.365 1.00 92.19 169 ILE A CA 1
ATOM 1329 C C . ILE A 1 169 ? -6.116 -3.429 12.916 1.00 92.19 169 ILE A C 1
ATOM 1331 O O . ILE A 1 169 ? -5.512 -4.437 12.556 1.00 92.19 169 ILE A O 1
ATOM 1335 N N . VAL A 1 170 ? -6.854 -2.701 12.080 1.00 95.06 170 VAL A N 1
ATOM 1336 C CA . VAL A 1 170 ? -6.920 -2.955 10.637 1.00 95.06 170 VAL A CA 1
ATOM 1337 C C . VAL A 1 170 ? -6.499 -1.692 9.903 1.00 95.06 170 VAL A C 1
ATOM 1339 O O . VAL A 1 170 ? -7.087 -0.631 10.103 1.00 95.06 170 VAL A O 1
ATOM 1342 N N . ALA A 1 171 ? -5.485 -1.813 9.055 1.00 96.25 171 ALA A N 1
ATOM 1343 C CA . ALA A 1 171 ? -4.911 -0.710 8.297 1.00 96.25 171 ALA A CA 1
ATOM 1344 C C . ALA A 1 171 ? -4.904 -1.056 6.798 1.00 96.25 171 ALA A C 1
ATOM 1346 O O . ALA A 1 171 ? -3.964 -1.690 6.306 1.00 96.25 171 ALA A O 1
ATOM 1347 N N . PRO A 1 172 ? -5.973 -0.696 6.068 1.00 95.94 172 PRO A N 1
ATOM 1348 C CA . PRO A 1 172 ? -6.063 -0.968 4.644 1.00 95.94 172 PRO A CA 1
ATOM 1349 C C . PRO A 1 172 ? -5.116 -0.066 3.845 1.00 95.94 172 PRO A C 1
ATOM 1351 O O . PRO A 1 172 ? -5.060 1.136 4.092 1.00 95.94 172 PRO A O 1
ATOM 1354 N N . ASN A 1 173 ? -4.423 -0.630 2.853 1.00 95.50 173 ASN A N 1
ATOM 1355 C CA . ASN A 1 173 ? -3.459 0.065 1.991 1.00 95.50 173 ASN A CA 1
ATOM 1356 C C . ASN A 1 173 ? -2.431 0.865 2.803 1.00 95.50 173 ASN A C 1
ATOM 1358 O O . ASN A 1 173 ? -2.231 2.057 2.571 1.00 95.50 173 ASN A O 1
ATOM 1362 N N . ALA A 1 174 ? -1.835 0.211 3.799 1.00 94.94 174 ALA A N 1
ATOM 1363 C CA . ALA A 1 174 ? -1.071 0.877 4.840 1.00 94.94 174 ALA A CA 1
ATOM 1364 C C . ALA A 1 174 ? 0.133 1.645 4.278 1.00 94.94 174 ALA A C 1
ATOM 1366 O O . ALA A 1 174 ? 0.444 2.725 4.777 1.00 94.94 174 ALA A O 1
ATOM 1367 N N . GLY A 1 175 ? 0.810 1.128 3.244 1.00 94.25 175 GLY A N 1
ATOM 1368 C CA . GLY A 1 175 ? 1.979 1.797 2.676 1.00 94.25 175 GLY A CA 1
ATOM 1369 C C . GLY A 1 175 ? 3.104 1.968 3.702 1.00 94.25 175 GLY A C 1
ATOM 1370 O O . GLY A 1 175 ? 3.763 3.005 3.733 1.00 94.25 175 GLY A O 1
ATOM 1371 N N . ILE A 1 176 ? 3.316 0.968 4.566 1.00 96.25 176 ILE A N 1
ATOM 1372 C CA . ILE A 1 176 ? 4.248 1.046 5.708 1.00 96.25 176 ILE A CA 1
ATOM 1373 C C . ILE A 1 176 ? 5.659 1.430 5.264 1.00 96.25 176 ILE A C 1
ATOM 1375 O O . ILE A 1 176 ? 6.291 2.281 5.883 1.00 96.25 176 ILE A O 1
ATOM 1379 N N . ALA A 1 177 ? 6.139 0.840 4.170 1.00 94.44 177 ALA A N 1
ATOM 1380 C CA . ALA A 1 177 ? 7.458 1.147 3.626 1.00 94.44 177 ALA A CA 1
ATOM 1381 C C . ALA A 1 177 ? 7.536 2.525 2.944 1.00 94.44 177 ALA A C 1
ATOM 1383 O O . ALA A 1 177 ? 8.626 3.067 2.781 1.00 94.44 177 ALA A O 1
ATOM 1384 N N . ALA A 1 178 ? 6.397 3.094 2.539 1.00 92.38 178 ALA A N 1
ATOM 1385 C CA . ALA A 1 178 ? 6.337 4.374 1.841 1.00 92.38 178 ALA A CA 1
ATOM 1386 C C . ALA A 1 178 ? 6.269 5.572 2.800 1.00 92.38 178 ALA A C 1
ATOM 1388 O O . ALA A 1 178 ? 6.753 6.651 2.458 1.00 92.38 178 ALA A O 1
ATOM 1389 N N . TYR A 1 179 ? 5.690 5.400 3.995 1.00 93.88 179 TYR A N 1
ATOM 1390 C CA . TYR A 1 179 ? 5.484 6.491 4.948 1.00 93.88 179 TYR A CA 1
ATOM 1391 C C . TYR A 1 179 ? 6.241 6.251 6.263 1.00 93.88 179 TYR A C 1
ATOM 1393 O O . TYR A 1 179 ? 5.785 5.473 7.102 1.00 93.88 179 TYR A O 1
ATOM 1401 N N . PRO A 1 180 ? 7.349 6.979 6.514 1.00 88.06 180 PRO A N 1
ATOM 1402 C CA . PRO A 1 180 ? 8.124 6.858 7.753 1.00 88.06 180 PRO A CA 1
ATOM 1403 C C . PRO A 1 180 ? 7.329 7.140 9.038 1.00 88.06 180 PRO A C 1
ATOM 1405 O O . PRO A 1 180 ? 7.726 6.701 10.114 1.00 88.06 180 PRO A O 1
ATOM 1408 N N . SER A 1 181 ? 6.185 7.828 8.944 1.00 91.44 181 SER A N 1
ATOM 1409 C CA . SER A 1 181 ? 5.246 8.022 10.060 1.00 91.44 181 SER A CA 1
ATOM 1410 C C . SER A 1 181 ? 4.690 6.708 10.626 1.00 91.44 181 SER A C 1
ATOM 1412 O O . SER A 1 181 ? 4.228 6.678 11.769 1.00 91.44 181 SER A O 1
ATOM 1414 N N . TRP A 1 182 ? 4.779 5.601 9.880 1.00 95.31 182 TRP A N 1
ATOM 1415 C CA . TRP A 1 182 ? 4.458 4.276 10.402 1.00 95.31 182 TRP A CA 1
ATOM 1416 C C . TRP A 1 182 ? 5.453 3.775 11.437 1.00 95.31 182 TRP A C 1
ATOM 1418 O O . TRP A 1 182 ? 5.035 3.019 12.302 1.00 95.31 182 TRP A O 1
ATOM 1428 N N . ILE A 1 183 ? 6.721 4.196 11.416 1.00 91.12 183 ILE A N 1
ATOM 1429 C CA . ILE A 1 183 ? 7.741 3.688 12.349 1.00 91.12 183 ILE A CA 1
ATOM 1430 C C . ILE A 1 183 ? 7.289 3.821 13.817 1.00 91.12 183 ILE A C 1
ATOM 1432 O O . ILE A 1 183 ? 7.129 2.786 14.472 1.00 91.12 183 ILE A O 1
ATOM 1436 N N . PRO A 1 184 ? 6.980 5.029 14.337 1.00 91.69 184 PRO A N 1
ATOM 1437 C CA . PRO A 1 184 ? 6.496 5.168 15.713 1.00 91.69 184 PRO A CA 1
ATOM 1438 C C . PRO A 1 184 ? 5.143 4.473 15.941 1.00 91.69 184 PRO A C 1
ATOM 1440 O O . PRO A 1 184 ? 4.860 4.013 17.045 1.00 91.69 184 PRO A O 1
ATOM 1443 N N . THR A 1 185 ? 4.309 4.342 14.905 1.00 93.06 185 THR A N 1
ATOM 1444 C CA . THR A 1 185 ? 3.016 3.645 14.994 1.00 93.06 185 THR A CA 1
ATOM 1445 C C . THR A 1 185 ? 3.207 2.139 15.204 1.00 93.06 185 THR A C 1
ATOM 1447 O O . THR A 1 185 ? 2.600 1.567 16.105 1.00 93.06 185 THR A O 1
ATOM 1450 N N . ILE A 1 186 ? 4.091 1.494 14.437 1.00 94.12 186 ILE A N 1
ATOM 1451 C CA . ILE A 1 186 ? 4.425 0.069 14.572 1.00 94.12 186 ILE A CA 1
ATOM 1452 C C . ILE A 1 186 ? 5.057 -0.215 15.941 1.00 94.12 186 ILE A C 1
ATOM 1454 O O . ILE A 1 186 ? 4.733 -1.226 16.567 1.00 94.12 186 ILE A O 1
ATOM 1458 N N . GLU A 1 187 ? 5.898 0.688 16.454 1.00 90.62 187 GLU A N 1
ATOM 1459 C CA . GLU A 1 187 ? 6.436 0.578 17.815 1.00 90.62 187 GLU A CA 1
ATOM 1460 C C . GLU A 1 187 ? 5.337 0.602 18.883 1.00 90.62 187 GLU A C 1
ATOM 1462 O O . GLU A 1 187 ? 5.389 -0.181 19.832 1.00 90.62 187 GLU A O 1
ATOM 1467 N N . ILE A 1 188 ? 4.338 1.477 18.741 1.00 89.75 188 ILE A N 1
ATOM 1468 C CA . ILE A 1 188 ? 3.196 1.541 19.661 1.00 89.75 188 ILE A CA 1
ATOM 1469 C C . ILE A 1 188 ? 2.356 0.268 19.552 1.00 89.75 188 ILE A C 1
ATOM 1471 O O . ILE A 1 188 ? 2.080 -0.347 20.577 1.00 89.75 188 ILE A O 1
ATOM 1475 N N . ILE A 1 189 ? 2.004 -0.173 18.340 1.00 90.44 189 ILE A N 1
ATOM 1476 C CA . ILE A 1 189 ? 1.239 -1.413 18.110 1.00 90.44 189 ILE A CA 1
ATOM 1477 C C . ILE A 1 189 ? 1.927 -2.600 18.795 1.00 90.44 189 ILE A C 1
ATOM 1479 O O . ILE A 1 189 ? 1.287 -3.354 19.531 1.00 90.44 189 ILE A O 1
ATOM 1483 N N . ARG A 1 190 ? 3.252 -2.708 18.632 1.00 88.25 190 ARG A N 1
ATOM 1484 C CA . ARG A 1 190 ? 4.081 -3.705 19.316 1.00 88.25 190 ARG A CA 1
ATOM 1485 C C . ARG A 1 190 ? 4.007 -3.569 20.838 1.00 88.25 190 ARG A C 1
ATOM 1487 O O . ARG A 1 190 ? 3.775 -4.564 21.514 1.00 88.25 190 ARG A O 1
ATOM 1494 N N . LYS A 1 191 ? 4.220 -2.364 21.382 1.00 86.81 191 LYS A N 1
ATOM 1495 C CA . LYS A 1 191 ? 4.245 -2.100 22.835 1.00 86.81 191 LYS A CA 1
ATOM 1496 C C . LYS A 1 191 ? 2.908 -2.388 23.509 1.00 86.81 191 LYS A C 1
ATOM 1498 O O . LYS A 1 191 ? 2.888 -2.912 24.616 1.00 86.81 191 LYS A O 1
ATOM 1503 N N . VAL A 1 192 ? 1.801 -2.019 22.867 1.00 85.06 192 VAL A N 1
ATOM 1504 C CA . VAL A 1 192 ? 0.460 -2.234 23.425 1.00 85.06 192 VAL A CA 1
ATOM 1505 C C . VAL A 1 192 ? 0.064 -3.709 23.329 1.00 85.06 192 VAL A C 1
ATOM 1507 O O . VAL A 1 192 ? -0.751 -4.156 24.138 1.00 85.06 192 VAL A O 1
ATOM 1510 N N . GLY A 1 193 ? 0.677 -4.454 22.401 1.00 85.56 193 GLY A N 1
ATOM 1511 C CA . GLY A 1 193 ? 0.398 -5.866 22.182 1.00 85.56 193 GLY A CA 1
ATOM 1512 C C . GLY A 1 193 ? -1.026 -6.030 21.679 1.00 85.56 193 GLY A C 1
ATOM 1513 O O . GLY A 1 193 ? -1.831 -6.682 22.337 1.00 85.56 193 GLY A O 1
ATOM 1514 N N . ILE A 1 194 ? -1.345 -5.370 20.563 1.00 85.19 194 ILE A N 1
ATOM 1515 C CA . ILE A 1 194 ? -2.631 -5.524 19.874 1.00 85.19 194 ILE A CA 1
ATOM 1516 C C . ILE A 1 194 ? -2.366 -6.161 18.511 1.00 85.19 194 ILE A C 1
ATOM 1518 O O . ILE A 1 194 ? -1.472 -5.686 17.800 1.00 85.19 194 ILE A O 1
ATOM 1522 N N . PRO A 1 195 ? -3.129 -7.192 18.101 1.00 91.31 195 PRO A N 1
ATOM 1523 C CA . PRO A 1 195 ? -2.968 -7.773 16.781 1.00 91.31 195 PRO A CA 1
ATOM 1524 C C . PRO A 1 195 ? -3.262 -6.714 15.721 1.00 91.31 195 PRO A C 1
ATOM 1526 O O . PRO A 1 195 ? -4.265 -6.002 15.811 1.00 91.31 195 PRO A O 1
ATOM 1529 N N . ALA A 1 196 ? -2.408 -6.620 14.706 1.00 94.81 196 ALA A N 1
ATOM 1530 C CA . ALA A 1 196 ? -2.601 -5.680 13.612 1.00 94.81 196 ALA A CA 1
ATOM 1531 C C . ALA A 1 196 ? -2.537 -6.391 12.263 1.00 94.81 196 ALA A C 1
ATOM 1533 O O . ALA A 1 196 ? -1.589 -7.126 11.975 1.00 94.81 196 ALA A O 1
ATOM 1534 N N . ILE A 1 197 ? -3.562 -6.154 11.448 1.00 96.94 197 ILE A N 1
ATOM 1535 C CA . ILE A 1 197 ? -3.692 -6.629 10.076 1.00 96.94 197 ILE A CA 1
ATOM 1536 C C . ILE A 1 197 ? -3.560 -5.433 9.144 1.00 96.94 197 ILE A C 1
ATOM 1538 O O . ILE A 1 197 ? -4.222 -4.407 9.305 1.00 96.94 197 ILE A O 1
ATOM 1542 N N . PHE A 1 198 ? -2.720 -5.593 8.138 1.00 97.69 198 PHE A N 1
ATOM 1543 C CA . PHE A 1 198 ? -2.432 -4.592 7.131 1.00 97.69 198 PHE A CA 1
ATOM 1544 C C . PHE A 1 198 ? -2.790 -5.147 5.762 1.00 97.69 198 PHE A C 1
ATOM 1546 O O . PHE A 1 198 ? -2.783 -6.364 5.544 1.00 97.69 198 PHE A O 1
ATOM 1553 N N . THR A 1 199 ? -3.069 -4.252 4.824 1.00 97.81 199 THR A N 1
ATOM 1554 C CA . THR A 1 199 ? -3.108 -4.613 3.409 1.00 97.81 199 THR A CA 1
ATOM 1555 C C . THR A 1 199 ? -2.263 -3.663 2.577 1.00 97.81 199 THR A C 1
ATOM 1557 O O . THR A 1 199 ? -2.015 -2.531 2.988 1.00 97.81 199 THR A O 1
ATOM 1560 N N . ASP A 1 200 ? -1.843 -4.113 1.396 1.00 96.69 200 ASP A N 1
ATOM 1561 C CA . ASP A 1 200 ? -1.109 -3.292 0.429 1.00 96.69 200 ASP A CA 1
ATOM 1562 C C . ASP A 1 200 ? -1.512 -3.582 -1.022 1.00 96.69 200 ASP A C 1
ATOM 1564 O O . ASP A 1 200 ? -2.167 -4.585 -1.331 1.00 96.69 200 ASP A O 1
ATOM 1568 N N . PHE A 1 201 ? -1.119 -2.674 -1.920 1.00 93.94 201 PHE A N 1
ATOM 1569 C CA . PHE A 1 201 ? -1.533 -2.687 -3.324 1.00 93.94 201 PHE A CA 1
ATOM 1570 C C . PHE A 1 201 ? -0.915 -3.813 -4.159 1.00 93.94 201 PHE A C 1
ATOM 1572 O O . PHE A 1 201 ? -1.537 -4.284 -5.112 1.00 93.94 201 PHE A O 1
ATOM 1579 N N . CYS A 1 202 ? 0.308 -4.234 -3.838 1.00 92.62 202 CYS A N 1
ATOM 1580 C CA . CYS A 1 202 ? 1.022 -5.305 -4.530 1.00 92.62 202 CYS A CA 1
ATOM 1581 C C . CYS A 1 202 ? 1.926 -6.087 -3.577 1.00 92.62 202 CYS A C 1
ATOM 1583 O O . CYS A 1 202 ? 2.192 -5.663 -2.451 1.00 92.62 202 CYS A O 1
ATOM 1585 N N . GLU A 1 203 ? 2.417 -7.225 -4.064 1.00 93.50 203 GLU A N 1
ATOM 1586 C CA . GLU A 1 203 ? 3.277 -8.129 -3.301 1.00 93.50 203 GLU A CA 1
ATOM 1587 C C . GLU A 1 203 ? 4.600 -7.461 -2.907 1.00 93.50 203 GLU A C 1
ATOM 1589 O O . GLU A 1 203 ? 5.084 -7.671 -1.800 1.00 93.50 203 GLU A O 1
ATOM 1594 N N . GLU A 1 204 ? 5.153 -6.603 -3.773 1.00 93.62 204 GLU A N 1
ATOM 1595 C CA . GLU A 1 204 ? 6.342 -5.800 -3.467 1.00 93.62 204 GLU A CA 1
ATOM 1596 C C . GLU A 1 204 ? 6.130 -4.886 -2.259 1.00 93.62 204 GLU A C 1
ATOM 1598 O O . GLU A 1 204 ? 6.929 -4.898 -1.327 1.00 93.62 204 GLU A O 1
ATOM 1603 N N . ALA A 1 205 ? 5.045 -4.108 -2.255 1.00 94.38 205 ALA A N 1
ATOM 1604 C CA . ALA A 1 205 ? 4.757 -3.180 -1.166 1.00 94.38 205 ALA A CA 1
ATOM 1605 C C . ALA A 1 205 ? 4.568 -3.928 0.163 1.00 94.38 205 ALA A C 1
ATOM 1607 O O . ALA A 1 205 ? 5.149 -3.535 1.173 1.00 94.38 205 ALA A O 1
ATOM 1608 N N . ALA A 1 206 ? 3.854 -5.060 0.134 1.00 95.62 206 ALA A N 1
ATOM 1609 C CA . ALA A 1 206 ? 3.692 -5.927 1.298 1.00 95.62 206 ALA A CA 1
ATOM 1610 C C . ALA A 1 206 ? 5.028 -6.535 1.768 1.00 95.62 206 ALA A C 1
ATOM 1612 O O . ALA A 1 206 ? 5.271 -6.644 2.970 1.00 95.62 206 ALA A O 1
ATOM 1613 N N . HIS A 1 207 ? 5.918 -6.904 0.840 1.00 95.12 207 HIS A N 1
ATOM 1614 C CA . HIS A 1 207 ? 7.247 -7.425 1.162 1.00 95.12 207 HIS A CA 1
ATOM 1615 C C . HIS A 1 207 ? 8.117 -6.369 1.850 1.00 95.12 207 HIS A C 1
ATOM 1617 O O . HIS A 1 207 ? 8.679 -6.628 2.913 1.00 95.12 207 HIS A O 1
ATOM 1623 N N . LEU A 1 208 ? 8.169 -5.154 1.302 1.00 95.50 208 LEU A N 1
ATOM 1624 C CA . LEU A 1 208 ? 8.889 -4.041 1.919 1.00 95.50 208 LEU A CA 1
ATOM 1625 C C . LEU A 1 208 ? 8.294 -3.683 3.288 1.00 95.50 208 LEU A C 1
ATOM 1627 O O . LEU A 1 208 ? 9.038 -3.480 4.247 1.00 95.50 208 LEU A O 1
ATOM 1631 N N . ALA A 1 209 ? 6.963 -3.678 3.414 1.00 96.94 209 ALA A N 1
ATOM 1632 C CA . ALA A 1 209 ? 6.275 -3.482 4.686 1.00 96.94 209 ALA A CA 1
ATOM 1633 C C . ALA A 1 209 ? 6.657 -4.555 5.718 1.00 96.94 209 ALA A C 1
ATOM 1635 O O . ALA A 1 209 ? 6.949 -4.219 6.866 1.00 96.94 209 ALA A O 1
ATOM 1636 N N . SER A 1 210 ? 6.725 -5.828 5.312 1.00 96.44 210 SER A N 1
ATOM 1637 C CA . SER A 1 210 ? 7.210 -6.927 6.154 1.00 96.44 210 SER A CA 1
ATOM 1638 C C . SER A 1 210 ? 8.633 -6.673 6.644 1.00 96.44 210 SER A C 1
ATOM 1640 O O . SER A 1 210 ? 8.892 -6.798 7.838 1.00 96.44 210 SER A O 1
ATOM 1642 N N . SER A 1 211 ? 9.548 -6.286 5.752 1.00 95.62 211 SER A N 1
ATOM 1643 C CA . SER A 1 211 ? 10.939 -5.981 6.108 1.00 95.62 211 SER A CA 1
ATOM 1644 C C . SER A 1 211 ? 11.034 -4.813 7.095 1.00 95.62 211 SER A C 1
ATOM 1646 O O . SER A 1 211 ? 11.772 -4.898 8.078 1.00 95.62 211 SER A O 1
ATOM 1648 N N . CYS A 1 212 ? 10.237 -3.754 6.904 1.00 96.06 212 CYS A N 1
ATOM 1649 C CA . CYS A 1 212 ? 10.136 -2.642 7.853 1.00 96.06 212 CYS A CA 1
ATOM 1650 C C . CYS A 1 212 ? 9.619 -3.104 9.222 1.00 96.06 212 CYS A C 1
ATOM 1652 O O . CYS A 1 212 ? 10.248 -2.816 10.240 1.00 96.06 212 CYS A O 1
ATOM 1654 N N . ILE A 1 213 ? 8.512 -3.852 9.261 1.00 95.62 213 ILE A N 1
ATOM 1655 C CA . ILE A 1 213 ? 7.940 -4.372 10.511 1.00 95.62 213 ILE A CA 1
ATOM 1656 C C . ILE A 1 213 ? 8.957 -5.255 11.231 1.00 95.62 213 ILE A C 1
ATOM 1658 O O . ILE A 1 213 ? 9.168 -5.081 12.430 1.00 95.62 213 ILE A O 1
ATOM 1662 N N . THR A 1 214 ? 9.619 -6.176 10.532 1.00 94.62 214 THR A N 1
ATOM 1663 C CA . THR A 1 214 ? 10.610 -7.069 11.142 1.00 94.62 214 THR A CA 1
ATOM 1664 C C . THR A 1 214 ? 11.827 -6.309 11.655 1.00 94.62 214 THR A C 1
ATOM 1666 O O . THR A 1 214 ? 12.294 -6.611 12.749 1.00 94.62 214 THR A O 1
ATOM 1669 N N . SER A 1 215 ? 12.284 -5.275 10.949 1.00 95.00 215 SER A N 1
ATOM 1670 C CA . SER A 1 215 ? 13.363 -4.399 11.423 1.00 95.00 215 SER A CA 1
ATOM 1671 C C . SER A 1 215 ? 12.988 -3.654 12.716 1.00 95.00 215 SER A C 1
ATOM 1673 O O . SER A 1 215 ? 13.763 -3.629 13.668 1.00 95.00 215 SER A O 1
ATOM 1675 N N . ILE A 1 216 ? 11.765 -3.115 12.802 1.00 93.69 216 ILE A N 1
ATOM 1676 C CA . ILE A 1 216 ? 11.280 -2.352 13.970 1.00 93.69 216 ILE A CA 1
ATOM 1677 C C . ILE A 1 216 ? 10.978 -3.267 15.167 1.00 93.69 216 ILE A C 1
ATOM 1679 O O . ILE A 1 216 ? 11.216 -2.933 16.331 1.00 93.69 216 ILE A O 1
ATOM 1683 N N . THR A 1 217 ? 10.390 -4.431 14.902 1.00 92.00 217 THR A N 1
ATOM 1684 C CA . THR A 1 217 ? 9.871 -5.320 15.950 1.00 92.00 217 THR A CA 1
ATOM 1685 C C . THR A 1 217 ? 10.866 -6.393 16.374 1.00 92.00 217 THR A C 1
ATOM 1687 O O . THR A 1 217 ? 10.737 -6.937 17.471 1.00 92.00 217 THR A O 1
ATOM 1690 N N . GLY A 1 218 ? 11.855 -6.702 15.533 1.00 91.62 218 GLY A N 1
ATOM 1691 C CA . GLY A 1 218 ? 12.732 -7.860 15.689 1.00 91.62 218 GLY A CA 1
ATOM 1692 C C . GLY A 1 218 ? 12.003 -9.198 15.532 1.00 91.62 218 GLY A C 1
ATOM 1693 O O . GLY A 1 218 ? 12.532 -10.218 15.961 1.00 91.62 218 GLY A O 1
ATOM 1694 N N . GLN A 1 219 ? 10.779 -9.204 14.989 1.00 89.62 219 GLN A N 1
ATOM 1695 C CA . GLN A 1 219 ? 9.931 -10.389 14.864 1.00 89.62 219 GLN A CA 1
ATOM 1696 C C . GLN A 1 219 ? 9.425 -10.553 13.422 1.00 89.62 219 GLN A C 1
ATOM 1698 O O . GLN A 1 219 ? 9.149 -9.558 12.742 1.00 89.62 219 GLN A O 1
ATOM 1703 N N . PRO A 1 220 ? 9.290 -11.793 12.922 1.00 91.12 220 PRO A N 1
ATOM 1704 C CA . PRO A 1 220 ? 8.637 -12.034 11.643 1.00 91.12 220 PRO A CA 1
ATOM 1705 C C . PRO A 1 220 ? 7.138 -11.720 11.730 1.00 91.12 220 PRO A C 1
ATOM 1707 O O . PRO A 1 220 ? 6.545 -11.664 12.811 1.00 91.12 220 PRO A O 1
ATOM 1710 N N . LEU A 1 221 ? 6.504 -11.552 10.570 1.00 93.38 221 LEU A N 1
ATOM 1711 C CA . LEU A 1 221 ? 5.050 -11.457 10.493 1.00 93.38 221 LEU A CA 1
ATOM 1712 C C . LEU A 1 221 ? 4.391 -12.726 11.039 1.00 93.38 221 LEU A C 1
ATOM 1714 O O . LEU A 1 221 ? 4.848 -13.844 10.801 1.00 93.38 221 LEU A O 1
ATOM 1718 N N . ARG A 1 222 ? 3.262 -12.549 11.724 1.00 91.56 222 ARG A N 1
ATOM 1719 C CA . ARG A 1 222 ? 2.442 -13.664 12.199 1.00 91.56 222 ARG A CA 1
ATOM 1720 C C . ARG A 1 222 ? 1.517 -14.188 11.119 1.00 91.56 222 ARG A C 1
ATOM 1722 O O . ARG A 1 222 ? 1.365 -15.399 10.977 1.00 91.56 222 ARG A O 1
ATOM 1729 N N . VAL A 1 223 ? 0.872 -13.272 10.407 1.00 94.06 223 VAL A N 1
ATOM 1730 C CA . VAL A 1 223 ? 0.094 -13.600 9.217 1.00 94.06 223 VAL A CA 1
ATOM 1731 C C . VAL A 1 223 ? 1.014 -13.333 8.031 1.00 94.06 223 VAL A C 1
ATOM 1733 O O . VAL A 1 223 ? 1.348 -12.164 7.802 1.00 94.06 223 VAL A O 1
ATOM 1736 N N . PRO A 1 224 ? 1.478 -14.382 7.325 1.00 95.38 224 PRO A N 1
ATOM 1737 C CA . PRO A 1 224 ? 2.343 -14.204 6.171 1.00 95.38 224 PRO A CA 1
ATOM 1738 C C . PRO A 1 224 ? 1.604 -13.439 5.072 1.00 95.38 224 PRO A C 1
ATOM 1740 O O . PRO A 1 224 ? 0.374 -13.397 5.037 1.00 95.38 224 PRO A O 1
ATOM 1743 N N . ILE A 1 225 ? 2.372 -12.844 4.165 1.00 95.94 225 ILE A N 1
ATOM 1744 C CA . ILE A 1 225 ? 1.820 -12.149 3.005 1.00 95.94 225 ILE A CA 1
ATOM 1745 C C . ILE A 1 225 ? 1.034 -13.151 2.162 1.00 95.94 225 ILE A C 1
ATOM 1747 O O . ILE A 1 225 ? 1.575 -14.155 1.701 1.00 95.94 225 ILE A O 1
ATOM 1751 N N . GLN A 1 226 ? -0.243 -12.858 1.948 1.00 95.12 226 GLN A N 1
ATOM 1752 C CA . GLN A 1 226 ? -1.133 -13.669 1.128 1.00 95.12 226 GLN A CA 1
ATOM 1753 C C . GLN A 1 226 ? -2.076 -12.777 0.323 1.00 95.12 226 GLN A C 1
ATOM 1755 O O . GLN A 1 226 ? -2.344 -11.632 0.694 1.00 95.12 226 GLN A O 1
ATOM 1760 N N . VAL A 1 227 ? -2.599 -13.301 -0.784 1.00 93.75 227 VAL A N 1
ATOM 1761 C CA . VAL A 1 227 ? -3.600 -12.583 -1.579 1.00 93.75 227 VAL A CA 1
ATOM 1762 C C . VAL A 1 227 ? -4.873 -12.429 -0.759 1.00 93.75 227 VAL A C 1
ATOM 1764 O O . VAL A 1 227 ? -5.397 -13.395 -0.207 1.00 93.75 227 VAL A O 1
ATOM 1767 N N . ASN A 1 228 ? -5.390 -11.209 -0.699 1.00 94.44 228 ASN A N 1
ATOM 1768 C CA . ASN A 1 228 ? -6.665 -10.935 -0.070 1.00 94.44 228 ASN A CA 1
ATOM 1769 C C . ASN A 1 228 ? -7.806 -11.356 -1.018 1.00 94.44 228 ASN A C 1
ATOM 1771 O O . ASN A 1 228 ? -7.930 -10.800 -2.120 1.00 94.44 228 ASN A O 1
ATOM 1775 N N . PRO A 1 229 ? -8.680 -12.297 -0.618 1.00 91.31 229 PRO A N 1
ATOM 1776 C CA . PRO A 1 229 ? -9.830 -12.684 -1.434 1.00 91.31 229 PRO A CA 1
ATOM 1777 C C . PRO A 1 229 ? -10.832 -11.534 -1.631 1.00 91.31 229 PRO A C 1
ATOM 1779 O O . PRO A 1 229 ? -11.582 -11.550 -2.601 1.00 91.31 229 PRO A O 1
ATOM 1782 N N . PHE A 1 230 ? -10.803 -10.511 -0.768 1.00 91.25 230 PHE A N 1
ATOM 1783 C CA . PHE A 1 230 ? -11.644 -9.310 -0.841 1.00 91.25 230 PHE A CA 1
ATOM 1784 C C . PHE A 1 230 ? -10.942 -8.105 -1.481 1.00 91.25 230 PHE A C 1
ATOM 1786 O O . PHE A 1 230 ? -11.381 -6.964 -1.309 1.00 91.25 230 PHE A O 1
ATOM 1793 N N . ARG A 1 231 ? -9.830 -8.324 -2.197 1.00 91.69 231 ARG A N 1
ATOM 1794 C CA . ARG A 1 231 ? -9.175 -7.252 -2.954 1.00 91.69 231 ARG A CA 1
ATOM 1795 C C . ARG A 1 231 ? -10.146 -6.630 -3.954 1.00 91.69 231 ARG A C 1
ATOM 1797 O O . ARG A 1 231 ? -11.002 -7.308 -4.522 1.00 91.69 231 ARG A O 1
ATOM 1804 N N . GLN A 1 232 ? -10.004 -5.331 -4.175 1.00 89.56 232 GLN A N 1
ATOM 1805 C CA . GLN A 1 232 ? -10.877 -4.610 -5.093 1.00 89.56 232 GLN A CA 1
ATOM 1806 C C . GLN A 1 232 ? -10.631 -5.071 -6.540 1.00 89.56 232 GLN A C 1
ATOM 1808 O O . GLN A 1 232 ? -9.476 -5.243 -6.922 1.00 89.56 232 GLN A O 1
ATOM 1813 N N . PRO A 1 233 ? -11.678 -5.227 -7.368 1.00 85.19 233 PRO A N 1
ATOM 1814 C CA . PRO A 1 233 ? -11.550 -5.727 -8.741 1.00 85.19 233 PRO A CA 1
ATOM 1815 C C . PRO A 1 233 ? -11.046 -4.677 -9.741 1.00 85.19 233 PRO A C 1
ATOM 1817 O O . PRO A 1 233 ? -10.835 -4.981 -10.912 1.00 85.19 233 PRO A O 1
ATOM 1820 N N . VAL A 1 234 ? -10.850 -3.434 -9.294 1.00 82.75 234 VAL A N 1
ATOM 1821 C CA . VAL A 1 234 ? -10.368 -2.331 -10.129 1.00 82.75 234 VAL A CA 1
ATOM 1822 C C . VAL A 1 234 ? -8.860 -2.217 -9.978 1.00 82.75 234 VAL A C 1
ATOM 1824 O O . VAL A 1 234 ? -8.366 -1.964 -8.875 1.00 82.75 234 VAL A O 1
ATOM 1827 N N . ALA A 1 235 ? -8.142 -2.407 -11.084 1.00 83.25 235 ALA A N 1
ATOM 1828 C CA . ALA A 1 235 ? -6.701 -2.220 -11.115 1.00 83.25 235 ALA A CA 1
ATOM 1829 C C . ALA A 1 235 ? -6.341 -0.764 -10.784 1.00 83.25 235 ALA A C 1
ATOM 1831 O O . ALA A 1 235 ? -7.045 0.176 -11.161 1.00 83.25 235 ALA A O 1
ATOM 1832 N N . VAL A 1 236 ? -5.241 -0.597 -10.063 1.00 81.56 236 VAL A N 1
ATOM 1833 C CA . VAL A 1 236 ? -4.653 0.695 -9.717 1.00 81.56 236 VAL A CA 1
ATOM 1834 C C . VAL A 1 236 ? -3.385 0.857 -10.540 1.00 81.56 236 VAL A C 1
ATOM 1836 O O . VAL A 1 236 ? -2.571 -0.065 -10.608 1.00 81.56 236 VAL A O 1
ATOM 1839 N N . ASP A 1 237 ? -3.211 2.022 -11.155 1.00 74.81 237 ASP A N 1
ATOM 1840 C CA . ASP A 1 237 ? -1.987 2.314 -11.890 1.00 74.81 237 ASP A CA 1
ATOM 1841 C C . ASP A 1 237 ? -0.805 2.439 -10.926 1.00 74.81 237 ASP A C 1
ATOM 1843 O O . ASP A 1 237 ? -0.823 3.230 -9.983 1.00 74.81 237 ASP A O 1
ATOM 1847 N N . ASN A 1 238 ? 0.247 1.667 -11.190 1.00 80.25 238 ASN A N 1
ATOM 1848 C CA . ASN A 1 238 ? 1.530 1.787 -10.516 1.00 80.25 238 ASN A CA 1
ATOM 1849 C C . ASN A 1 238 ? 2.571 2.232 -11.537 1.00 80.25 238 ASN A C 1
ATOM 1851 O O . ASN A 1 238 ? 2.948 1.481 -12.434 1.00 80.25 238 ASN A O 1
ATOM 1855 N N . SER A 1 239 ? 3.033 3.474 -11.415 1.00 80.75 239 SER A N 1
ATOM 1856 C CA . SER A 1 239 ? 4.025 4.023 -12.332 1.00 80.75 239 SER A CA 1
ATOM 1857 C C . SER A 1 239 ? 5.425 3.455 -12.102 1.00 80.75 239 SER A C 1
ATOM 1859 O O . SER A 1 239 ? 6.223 3.479 -13.038 1.00 80.75 239 SER A O 1
ATOM 1861 N N . ALA A 1 240 ? 5.721 2.927 -10.911 1.00 83.56 240 ALA A N 1
ATOM 1862 C CA . ALA A 1 240 ? 7.051 2.468 -10.521 1.00 83.56 240 ALA A CA 1
ATOM 1863 C C . ALA A 1 240 ? 7.346 1.027 -10.967 1.00 83.56 240 ALA A C 1
ATOM 1865 O O . ALA A 1 240 ? 8.452 0.738 -11.425 1.00 83.56 240 ALA A O 1
ATOM 1866 N N . LEU A 1 241 ? 6.365 0.121 -10.877 1.00 85.62 241 LEU A N 1
ATOM 1867 C CA . LEU A 1 241 ? 6.526 -1.298 -11.218 1.00 85.62 241 LEU A CA 1
ATOM 1868 C C . LEU A 1 241 ? 5.400 -1.798 -12.117 1.00 85.62 241 LEU A C 1
ATOM 1870 O O . LEU A 1 241 ? 4.234 -1.492 -11.902 1.00 85.62 241 LEU A O 1
ATOM 1874 N N . CYS A 1 242 ? 5.742 -2.643 -13.090 1.00 86.06 242 CYS A N 1
ATOM 1875 C CA . CYS A 1 242 ? 4.797 -3.321 -13.983 1.00 86.06 242 CYS A CA 1
ATOM 1876 C C . CYS A 1 242 ? 4.102 -4.514 -13.296 1.00 86.06 242 CYS A C 1
ATOM 1878 O O . CYS A 1 242 ? 3.769 -5.495 -13.962 1.00 86.06 242 CYS A O 1
ATOM 1880 N N . LEU A 1 243 ? 3.927 -4.448 -11.976 1.00 85.62 243 LEU A N 1
ATOM 1881 C CA . LEU A 1 243 ? 3.180 -5.424 -11.196 1.00 85.62 243 LEU A CA 1
ATOM 1882 C C . LEU A 1 243 ? 1.698 -5.027 -11.193 1.00 85.62 243 LEU A C 1
ATOM 1884 O O . LEU A 1 243 ? 1.391 -3.836 -11.117 1.00 85.62 243 LEU A O 1
ATOM 1888 N N . PRO A 1 244 ? 0.763 -5.987 -11.251 1.00 80.62 244 PRO A N 1
ATOM 1889 C CA . PRO A 1 244 ? -0.646 -5.690 -11.063 1.00 80.62 244 PRO A CA 1
ATOM 1890 C C . PRO A 1 244 ? -0.864 -5.176 -9.640 1.00 80.62 244 PRO A C 1
ATOM 1892 O O . PRO A 1 244 ? -0.478 -5.815 -8.658 1.00 80.62 244 PRO A O 1
ATOM 1895 N N . CYS A 1 245 ? -1.509 -4.022 -9.543 1.00 88.56 245 CYS A N 1
ATOM 1896 C CA . CYS A 1 245 ? -1.878 -3.413 -8.280 1.00 88.56 245 CYS A CA 1
ATOM 1897 C C . CYS A 1 245 ? -3.398 -3.384 -8.160 1.00 88.56 245 CYS A C 1
ATOM 1899 O O . CYS A 1 245 ? -4.098 -2.985 -9.088 1.00 88.56 245 CYS A O 1
ATOM 1901 N N . TYR A 1 246 ? -3.902 -3.783 -6.999 1.00 90.56 246 TYR A N 1
ATOM 1902 C CA . TYR A 1 246 ? -5.315 -3.691 -6.645 1.00 90.56 246 TYR A CA 1
ATOM 1903 C C . TYR A 1 246 ? -5.422 -3.083 -5.254 1.00 90.56 246 TYR A C 1
ATOM 1905 O O . TYR A 1 246 ? -4.565 -3.316 -4.407 1.00 90.56 246 TYR A O 1
ATOM 1913 N N . SER A 1 247 ? 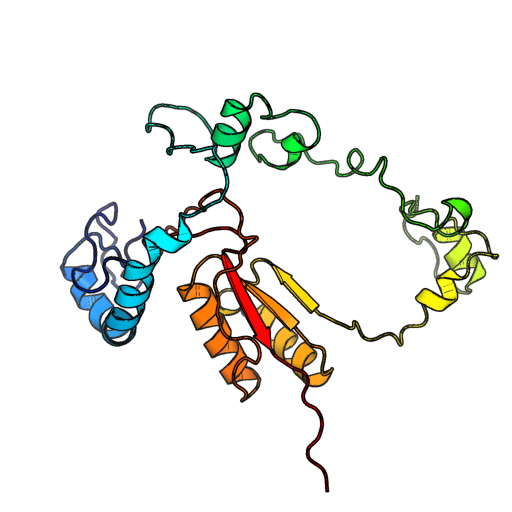-6.465 -2.307 -4.974 1.00 91.31 247 SER A N 1
ATOM 1914 C CA . SER A 1 247 ? -6.666 -1.843 -3.599 1.00 91.31 247 SER A CA 1
ATOM 1915 C C . SER A 1 247 ? -6.929 -3.043 -2.679 1.00 91.31 247 SER A C 1
A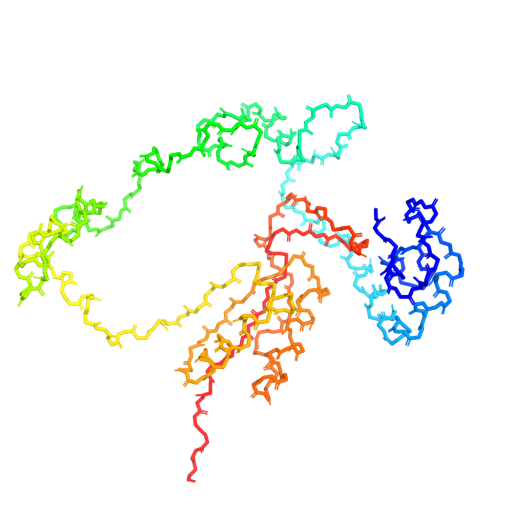TOM 1917 O O . SER A 1 247 ? -7.720 -3.930 -3.012 1.00 91.31 247 SER A O 1
ATOM 1919 N N . ASN A 1 248 ? -6.252 -3.072 -1.530 1.00 93.88 248 ASN A N 1
ATOM 1920 C CA . ASN A 1 248 ? -6.252 -4.169 -0.566 1.00 93.88 248 ASN A CA 1
ATOM 1921 C C . ASN A 1 248 ? -5.823 -5.520 -1.168 1.00 93.88 248 ASN A C 1
ATOM 1923 O O . ASN A 1 248 ? -6.396 -6.539 -0.792 1.00 93.88 248 ASN A O 1
ATOM 1927 N N . CYS A 1 249 ? -4.877 -5.542 -2.115 1.00 94.81 249 CYS A N 1
ATOM 1928 C CA . CYS A 1 249 ? -4.490 -6.742 -2.871 1.00 94.81 249 CYS A CA 1
ATOM 1929 C C . CYS A 1 249 ? -3.904 -7.856 -2.004 1.00 94.81 249 CYS A C 1
ATOM 1931 O O . CYS A 1 249 ? -4.311 -9.012 -2.123 1.00 94.81 249 CYS A O 1
ATOM 1933 N N . PHE A 1 250 ? -2.969 -7.508 -1.125 1.00 95.94 250 PHE A N 1
ATOM 1934 C CA . PHE A 1 250 ? -2.305 -8.447 -0.227 1.00 95.94 250 PHE A CA 1
ATOM 1935 C C . PHE A 1 250 ? -2.662 -8.124 1.212 1.00 95.94 250 PHE A C 1
ATOM 1937 O O . PHE A 1 250 ? -2.796 -6.954 1.549 1.00 95.94 250 PHE A O 1
ATOM 1944 N N . VAL A 1 251 ? -2.813 -9.150 2.044 1.00 97.06 251 VAL A N 1
ATOM 1945 C CA . VAL A 1 251 ? -3.072 -9.039 3.482 1.00 97.06 251 VAL A CA 1
ATOM 1946 C C . VAL A 1 251 ? -1.950 -9.722 4.254 1.00 97.06 251 VAL A C 1
ATOM 1948 O O . VAL A 1 251 ? -1.441 -10.763 3.836 1.00 97.06 251 VAL A O 1
ATOM 1951 N N . PHE A 1 252 ? -1.542 -9.111 5.359 1.00 97.50 252 PHE A N 1
ATOM 1952 C CA . PHE A 1 252 ? -0.484 -9.590 6.243 1.00 97.50 252 PHE A CA 1
ATOM 1953 C C . PHE A 1 252 ? -0.673 -9.002 7.642 1.00 97.50 252 PHE A C 1
ATOM 1955 O O . PHE A 1 252 ? -1.502 -8.114 7.842 1.00 97.50 252 PHE A O 1
ATOM 1962 N N . GLY A 1 253 ? 0.064 -9.489 8.637 1.00 95.25 253 GLY A N 1
ATOM 1963 C CA . GLY A 1 253 ? -0.179 -9.038 10.003 1.00 95.25 253 GLY A CA 1
ATOM 1964 C C . GLY A 1 253 ? 0.900 -9.378 11.010 1.00 95.25 253 GLY A C 1
ATOM 1965 O O . GLY A 1 253 ? 1.632 -10.360 10.868 1.00 95.25 253 GLY A O 1
ATOM 1966 N N . MET A 1 254 ? 0.956 -8.568 12.061 1.00 91.75 254 MET A N 1
ATOM 1967 C CA . MET A 1 254 ? 1.844 -8.734 13.211 1.00 91.75 254 MET A CA 1
ATOM 1968 C C . MET A 1 254 ? 1.041 -9.093 14.470 1.00 91.75 254 MET A C 1
ATOM 1970 O O . MET A 1 254 ? -0.130 -8.731 14.594 1.00 91.75 254 MET A O 1
ATOM 1974 N N . GLN A 1 255 ? 1.659 -9.834 15.394 1.00 74.94 255 GLN A N 1
ATOM 1975 C CA . GLN A 1 255 ? 1.001 -10.357 16.599 1.00 74.94 255 GLN A CA 1
ATOM 1976 C C . GLN A 1 255 ? 1.381 -9.609 17.879 1.00 74.94 255 GLN A C 1
ATOM 1978 O O . GLN A 1 255 ? 2.417 -8.950 17.951 1.00 74.94 255 GLN A O 1
ATOM 1983 N N . ASN A 1 256 ? 0.549 -9.831 18.902 1.00 59.44 256 ASN A N 1
ATOM 1984 C CA . ASN A 1 256 ? 0.843 -9.673 20.323 1.00 59.44 256 ASN A CA 1
ATOM 1985 C C . ASN A 1 256 ? 2.120 -10.399 20.738 1.00 59.44 256 ASN A C 1
ATOM 1987 O O . ASN A 1 256 ? 2.228 -11.617 20.595 1.00 59.44 256 ASN A O 1
ATOM 1991 N N . CYS A 1 257 ? 3.034 -9.661 21.360 1.00 48.16 257 CYS A N 1
ATOM 1992 C CA . CYS A 1 257 ? 3.970 -10.252 22.300 1.00 48.16 257 CYS A CA 1
ATOM 1993 C C . CYS A 1 257 ? 3.178 -10.681 23.548 1.00 48.16 257 CYS A C 1
ATOM 1995 O O . CYS A 1 257 ? 2.752 -9.817 24.309 1.00 48.16 257 CYS A O 1
ATOM 1997 N N . GLU A 1 258 ? 2.979 -11.980 23.778 1.00 45.91 258 GLU A N 1
ATOM 1998 C CA . GLU A 1 258 ? 2.794 -12.469 25.150 1.00 45.91 258 GLU A CA 1
ATOM 1999 C C . GLU A 1 258 ? 4.156 -12.880 25.724 1.00 45.91 258 GLU A C 1
ATOM 2001 O O . GLU A 1 258 ? 5.024 -13.394 25.018 1.00 45.91 258 GLU A O 1
ATOM 2006 N N . PHE A 1 259 ? 4.347 -12.531 26.996 1.00 44.59 259 PHE A N 1
ATOM 2007 C CA . PHE A 1 259 ? 5.582 -12.572 27.775 1.00 44.59 259 PHE A CA 1
ATOM 2008 C C . PHE A 1 259 ? 6.278 -13.940 27.771 1.00 44.59 259 PHE A C 1
ATOM 2010 O O . PHE A 1 259 ? 5.648 -14.966 28.014 1.00 44.59 259 PHE A O 1
ATOM 2017 N N . VAL A 1 260 ? 7.609 -13.937 27.644 1.00 34.88 260 VAL A N 1
ATOM 2018 C CA . VAL A 1 260 ? 8.436 -15.003 28.223 1.00 34.88 260 VAL A CA 1
ATOM 2019 C C . VAL A 1 260 ? 8.784 -14.568 29.649 1.00 34.88 260 VAL A C 1
ATOM 2021 O O . VAL A 1 260 ? 9.615 -13.684 29.840 1.00 34.88 260 VAL A O 1
ATOM 2024 N N . SER A 1 261 ? 8.129 -15.173 30.637 1.00 33.09 261 SER A N 1
ATOM 2025 C CA . SER A 1 261 ? 8.663 -15.337 31.998 1.00 33.09 261 SER A CA 1
ATOM 2026 C C . SER A 1 261 ? 8.811 -16.843 32.237 1.00 33.09 261 SER A C 1
ATOM 2028 O O . SER A 1 261 ? 7.984 -17.618 31.745 1.00 33.09 261 SER A O 1
ATOM 2030 N N . PRO A 1 262 ? 9.903 -17.279 32.877 1.00 37.47 262 PRO A N 1
ATOM 2031 C CA . PRO A 1 262 ? 10.030 -17.184 34.334 1.00 37.47 262 PRO A CA 1
ATOM 2032 C C . PRO A 1 262 ? 10.913 -16.031 34.806 1.00 37.47 262 PRO A C 1
ATOM 2034 O O . PRO A 1 262 ? 11.966 -15.794 34.174 1.00 37.47 262 PRO A O 1
#

Foldseek 3Di:
DDALLQPVDPDHQPDAFPDADPQQRWHTHSDPVSVVSCCVPCVVCRNVSNVQVVCQVVLLDDPDPDDDDDDDPPDPDPDSLQVSCVVVPNRCHDPCVVVDPPDVPPPDPPPPPDDDDDPDPCLQQVPDDQPDDDPDDDPDPVSVCVRRVHDPPRPVVVVVPVPPDDQEAEAWQNLQLPDVVCLVVLVVCAVVFHKYKYFHFGPVSVVSNQVSSCVSNVDGWPFDKDFDSPWASDWDDDSGIPRTTTGRGIMTIHGGDDDDDD

Radius of gyration: 24.11 Å; chains: 1; bounding box: 56×44×62 Å

Organism: NCBI:txid40148

Secondary structure (DSSP, 8-state):
---TTTTTSSSPP-S---EEPTTTS--EESSHHHHHHHHHHHHHHHHHHHHHHHTHHHHT--S-S---PPPPTTS--SSHHHHHHHHTT-TTSGGGGGG-TT-TT---GGGS-S----SS-TTT---PPPSS---S---SHHHHHHHTT--TT-THHHHT-TT---S-EEETT--TTT-TTHHHHHHHHHHHT--EEEEESSHHHHHHHHHHHHHHHSS--SEEEEE-TT--SSEE--SS-SS-EETT-EEEEE--------

Sequence (262 aa):
MECAAKGLVAEPCAGEARRRCGGCGAVAYCSRAHQTVHWGFHKEECARLAEQMSRIDMLKQFPFTFSVESPAPNHTFPSLRCFLLESFKLHQKGLWKSECICDPEVTSVKDLSKTTDWSMGSALCPCTEPEHSVSTPLTSWKDYYRWRSLPLQSPVAVLLHWDSKPHLIVAPNAGIAAYPSWIPTIEIIRKVGIPAIFTDFCEEAAHLASSCITSITGQPLRVPIQVNPFRQPVAVDNSALCLPCYSNCFVFGMQNCEFVSP

InterPro domains:
  IPR002893 Zinc finger, MYND-type [PF01753] (13-46)
  IPR002893 Zinc finger, MYND-type [PS50865] (3-46)
  IPR046824 Mitochondrial splicing suppressor 51-like, C-terminal domain [PF20179] (123-235)